Protein AF-A0A970J3D5-F1 (afdb_monomer_lite)

Sequence (234 aa):
MKRRFLLAAVILVLMAAVLSPRAILLPTVEQELQKYVQKEFNAEDVQIALERRGSWSLVLGRVPAVAITIENASVSGLPIDRARLEAVDLRFHPWALFREKEFWYAGSEFLQVSARVTEQGLNEYFKKHVSQVQDLQVDAQGGKLQVRGTLSFLGVPWELGLEGRLEVAGPTTVRVVPTGLMVENAAAPPALVEMLYQFFNFTIDLDQFPFPMEITSIAVDDGGIELVIQEVRE

pLDDT: mean 81.78, std 10.81, range [52.97, 95.56]

Structure (mmCIF, N/CA/C/O backbone):
data_AF-A0A970J3D5-F1
#
_entry.id   AF-A0A970J3D5-F1
#
loop_
_atom_site.group_PDB
_atom_site.id
_atom_site.type_symbol
_atom_site.label_atom_id
_atom_site.label_alt_id
_atom_site.label_comp_id
_atom_site.label_asym_id
_atom_site.label_entity_id
_atom_site.label_seq_id
_atom_site.pdbx_PDB_ins_code
_atom_site.Cartn_x
_atom_site.Cartn_y
_atom_site.Cartn_z
_atom_site.occupancy
_atom_site.B_iso_or_equiv
_atom_site.auth_seq_id
_atom_site.auth_comp_id
_atom_site.auth_asym_id
_atom_site.auth_atom_id
_atom_site.pdbx_PDB_model_num
ATOM 1 N N . MET A 1 1 ? 43.379 3.847 -49.615 1.00 53.88 1 MET A N 1
ATOM 2 C CA . MET A 1 1 ? 43.184 4.446 -48.269 1.00 53.88 1 MET A CA 1
ATOM 3 C C . MET A 1 1 ? 41.743 4.885 -47.985 1.00 53.88 1 MET A C 1
ATOM 5 O O . MET A 1 1 ? 41.215 4.453 -46.972 1.00 53.88 1 MET A O 1
ATOM 9 N N . LYS A 1 2 ? 41.058 5.635 -48.867 1.00 57.06 2 LYS A N 1
ATOM 10 C CA . LYS A 1 2 ? 39.688 6.162 -48.628 1.00 57.06 2 LYS A CA 1
ATOM 11 C C . LYS A 1 2 ? 38.617 5.109 -48.268 1.00 57.06 2 LYS A C 1
ATOM 13 O O . LYS A 1 2 ? 37.798 5.337 -47.389 1.00 57.06 2 LYS A O 1
ATOM 18 N N . ARG A 1 3 ? 38.668 3.922 -48.886 1.00 54.00 3 ARG A N 1
ATOM 19 C CA . ARG A 1 3 ? 37.697 2.826 -48.668 1.00 54.00 3 ARG A CA 1
ATOM 20 C C . ARG A 1 3 ? 37.775 2.200 -47.264 1.00 54.00 3 ARG A C 1
ATOM 22 O O . ARG A 1 3 ? 36.750 1.854 -46.696 1.00 54.00 3 ARG A O 1
ATOM 29 N N . ARG A 1 4 ? 38.982 2.104 -46.690 1.00 60.16 4 ARG A N 1
ATOM 30 C CA . ARG A 1 4 ? 39.207 1.608 -45.317 1.00 60.16 4 ARG A CA 1
ATOM 31 C C . ARG A 1 4 ? 38.784 2.637 -44.261 1.00 60.16 4 ARG A C 1
ATOM 33 O O . ARG A 1 4 ? 38.293 2.254 -43.211 1.00 60.16 4 ARG A O 1
ATOM 40 N N . PHE A 1 5 ? 38.914 3.927 -44.576 1.00 65.06 5 PHE A N 1
ATOM 41 C CA . PHE A 1 5 ? 38.484 5.027 -43.710 1.00 65.06 5 PHE A CA 1
ATOM 42 C C . PHE A 1 5 ? 36.952 5.162 -43.658 1.00 65.06 5 PHE A C 1
ATOM 44 O O . PHE A 1 5 ? 36.386 5.315 -42.583 1.00 65.06 5 PHE A O 1
ATOM 51 N N . LEU A 1 6 ? 36.271 5.007 -44.801 1.00 59.31 6 LEU A N 1
ATOM 52 C CA . LEU A 1 6 ? 34.804 4.961 -44.867 1.00 59.31 6 LEU A CA 1
ATOM 53 C C . LEU A 1 6 ? 34.223 3.762 -44.105 1.00 59.31 6 LEU A C 1
ATOM 55 O O . LEU A 1 6 ? 33.253 3.920 -43.374 1.00 59.31 6 LEU A O 1
ATOM 59 N N . LEU A 1 7 ? 34.840 2.581 -44.220 1.00 57.09 7 LEU A N 1
ATOM 60 C CA . LEU A 1 7 ? 34.429 1.401 -43.451 1.00 57.09 7 LEU A CA 1
ATOM 61 C C . LEU A 1 7 ? 34.610 1.606 -41.941 1.00 57.09 7 LEU A C 1
ATOM 63 O O . LEU A 1 7 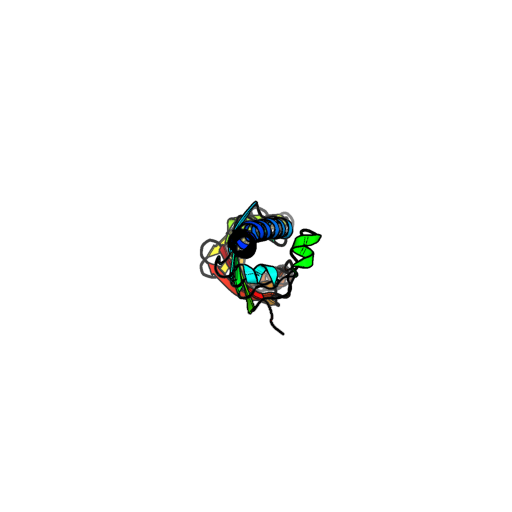? 33.710 1.277 -41.177 1.00 57.09 7 LEU A O 1
ATOM 67 N N . ALA A 1 8 ? 35.726 2.202 -41.510 1.00 64.12 8 ALA A N 1
ATOM 68 C CA . ALA A 1 8 ? 35.952 2.523 -40.102 1.00 64.12 8 ALA A CA 1
ATOM 69 C C . ALA A 1 8 ? 34.934 3.546 -39.566 1.00 64.12 8 ALA A C 1
ATOM 71 O O . ALA A 1 8 ? 34.415 3.364 -38.471 1.00 64.12 8 ALA A O 1
ATOM 72 N N . ALA A 1 9 ? 34.591 4.574 -40.349 1.00 61.19 9 ALA A N 1
ATOM 73 C CA . ALA A 1 9 ? 33.579 5.561 -39.977 1.00 61.19 9 ALA A CA 1
ATOM 74 C C . ALA A 1 9 ? 32.173 4.944 -39.865 1.00 61.19 9 ALA A C 1
ATOM 76 O O . ALA A 1 9 ? 31.461 5.221 -38.907 1.00 61.19 9 ALA A O 1
ATOM 77 N N . VAL A 1 10 ? 31.790 4.058 -40.791 1.00 63.16 10 VAL A N 1
ATOM 78 C CA . VAL A 1 10 ? 30.499 3.347 -40.746 1.00 63.16 10 VAL A CA 1
ATOM 79 C C . VAL A 1 10 ? 30.430 2.392 -39.554 1.00 63.16 10 VAL A C 1
ATOM 81 O O . VAL A 1 10 ? 29.415 2.358 -38.868 1.00 63.16 10 VAL A O 1
ATOM 84 N N . ILE A 1 11 ? 31.508 1.663 -39.256 1.00 65.50 11 ILE A N 1
ATOM 85 C CA . ILE A 1 11 ? 31.586 0.787 -38.076 1.00 65.50 11 ILE A CA 1
ATOM 86 C C . ILE A 1 11 ? 31.524 1.606 -36.784 1.00 65.50 11 ILE A C 1
ATOM 88 O O . ILE A 1 11 ? 30.882 1.181 -35.833 1.00 65.50 11 ILE A O 1
ATOM 92 N N . LEU A 1 12 ? 32.140 2.788 -36.744 1.00 63.72 12 LEU A N 1
ATOM 93 C CA . LEU A 1 12 ? 32.111 3.668 -35.577 1.00 63.72 12 LEU A CA 1
ATOM 94 C C . LEU A 1 12 ? 30.727 4.297 -35.372 1.00 63.72 12 LEU A C 1
ATOM 96 O O . LEU A 1 12 ? 30.266 4.369 -34.240 1.00 63.72 12 LEU A O 1
ATOM 100 N N . VAL A 1 13 ? 30.028 4.664 -36.450 1.00 63.72 13 VAL A N 1
ATOM 101 C CA . VAL A 1 13 ? 28.627 5.117 -36.402 1.00 63.72 13 VAL A CA 1
ATOM 102 C C . VAL A 1 13 ? 27.688 3.977 -36.006 1.00 63.72 13 VAL A C 1
ATOM 104 O O . VAL A 1 13 ? 26.805 4.195 -35.189 1.00 63.72 13 VAL A O 1
ATOM 107 N N . LEU A 1 14 ? 27.892 2.758 -36.512 1.00 52.97 14 LEU A N 1
ATOM 108 C CA . LEU A 1 14 ? 27.115 1.580 -36.111 1.00 52.97 14 LEU A CA 1
ATOM 109 C C . LEU A 1 14 ? 27.392 1.187 -34.657 1.00 52.97 14 LEU A C 1
ATOM 111 O O . LEU A 1 14 ? 26.455 0.904 -33.922 1.00 52.97 14 LEU A O 1
ATOM 115 N N . MET A 1 15 ? 28.646 1.229 -34.201 1.00 54.28 15 MET A N 1
ATOM 116 C CA . MET A 1 15 ? 28.984 1.021 -32.791 1.00 54.28 15 MET A CA 1
ATOM 117 C C . MET A 1 15 ? 28.378 2.113 -31.914 1.00 54.28 15 MET A C 1
ATOM 119 O O . MET A 1 15 ? 27.773 1.791 -30.897 1.00 54.28 15 MET A O 1
ATOM 123 N N . ALA A 1 16 ? 28.474 3.382 -32.316 1.00 56.94 16 ALA A N 1
ATOM 124 C CA . ALA A 1 16 ? 27.837 4.487 -31.611 1.00 56.94 16 ALA A CA 1
ATOM 125 C C . ALA A 1 16 ? 26.314 4.314 -31.578 1.00 56.94 16 ALA A C 1
ATOM 127 O O . ALA A 1 16 ? 25.732 4.494 -30.522 1.00 56.94 16 ALA A O 1
ATOM 128 N N . ALA A 1 17 ? 25.678 3.888 -32.671 1.00 56.41 17 ALA A N 1
ATOM 129 C CA . ALA A 1 17 ? 24.241 3.617 -32.742 1.00 56.41 17 ALA A CA 1
ATOM 130 C C . ALA A 1 17 ? 23.803 2.392 -31.920 1.00 56.41 17 ALA A C 1
ATOM 132 O O . ALA A 1 17 ? 22.657 2.330 -31.491 1.00 56.41 17 ALA A O 1
ATOM 133 N N . VAL A 1 18 ? 24.696 1.425 -31.680 1.00 56.00 18 VAL A N 1
ATOM 134 C CA . VAL A 1 18 ? 24.424 0.232 -30.858 1.00 56.00 18 VAL A CA 1
ATOM 135 C C . VAL A 1 18 ? 24.698 0.478 -29.369 1.00 56.00 18 VAL A C 1
ATOM 137 O O . VAL A 1 18 ? 24.031 -0.106 -28.514 1.00 56.00 18 VAL A O 1
ATOM 140 N N . LEU A 1 19 ? 25.655 1.349 -29.039 1.00 54.06 19 LEU A N 1
ATOM 141 C CA . LEU A 1 19 ? 26.044 1.685 -27.663 1.00 54.06 19 LEU A CA 1
ATOM 142 C C . LEU A 1 19 ? 25.272 2.888 -27.090 1.00 54.06 19 LEU A C 1
ATOM 144 O O . LEU A 1 19 ? 25.008 2.914 -25.888 1.00 54.06 19 LEU A O 1
ATOM 148 N N . SER A 1 20 ? 24.873 3.860 -27.916 1.00 57.31 20 SER A N 1
ATOM 149 C CA . SER A 1 20 ? 24.186 5.087 -27.480 1.00 57.31 20 SER A CA 1
ATOM 150 C C . SER A 1 20 ? 22.797 4.883 -26.868 1.00 57.31 20 SER A C 1
ATOM 152 O O . SER A 1 20 ? 22.510 5.572 -25.885 1.00 57.31 20 SER A O 1
ATOM 154 N N . PRO A 1 21 ? 21.950 3.928 -27.319 1.00 60.12 21 PRO A N 1
ATOM 155 C CA . PRO A 1 21 ? 20.632 3.738 -26.722 1.00 60.12 21 PRO A CA 1
ATOM 156 C C . PRO A 1 21 ? 20.758 3.311 -25.255 1.00 60.12 21 PRO A C 1
ATOM 158 O O . PRO A 1 21 ? 19.976 3.732 -24.412 1.00 60.12 21 PRO A O 1
ATOM 161 N N . ARG A 1 22 ? 21.798 2.533 -24.918 1.00 62.53 22 ARG A N 1
ATOM 162 C CA . ARG A 1 22 ? 22.051 2.089 -23.540 1.00 62.53 22 ARG A CA 1
ATOM 163 C C . ARG A 1 22 ? 22.430 3.241 -22.611 1.00 62.53 22 ARG A C 1
ATOM 165 O O . ARG A 1 22 ? 21.991 3.265 -21.472 1.00 62.53 22 ARG A O 1
ATOM 172 N N . ALA A 1 23 ? 23.268 4.160 -23.086 1.00 63.59 23 ALA A N 1
ATOM 173 C CA . ALA A 1 23 ? 23.828 5.227 -22.259 1.00 63.59 23 ALA A CA 1
ATOM 174 C C . ALA A 1 23 ? 22.860 6.399 -22.038 1.00 63.59 23 ALA A C 1
ATOM 176 O O . ALA A 1 23 ? 23.025 7.140 -21.076 1.00 63.59 23 ALA A O 1
ATOM 177 N N . ILE A 1 24 ? 21.876 6.572 -22.927 1.00 66.75 24 ILE A N 1
ATOM 178 C CA . ILE A 1 24 ? 20.967 7.726 -22.907 1.00 66.75 24 ILE A CA 1
ATOM 179 C C . ILE A 1 24 ? 19.542 7.309 -22.526 1.00 66.75 24 ILE A C 1
ATOM 181 O O . ILE A 1 24 ? 18.924 7.975 -21.707 1.00 66.75 24 ILE A O 1
ATOM 185 N N . LEU A 1 25 ? 19.015 6.199 -23.059 1.00 70.69 25 LEU A N 1
ATOM 186 C CA . LEU A 1 25 ? 17.601 5.848 -22.857 1.00 70.69 25 LEU A CA 1
ATOM 187 C C . LEU A 1 25 ? 17.316 5.321 -21.453 1.00 70.69 25 LEU A C 1
ATOM 189 O O . LEU A 1 25 ? 16.331 5.730 -20.855 1.00 70.69 25 LEU A O 1
ATOM 193 N N . LEU A 1 26 ? 18.172 4.436 -20.930 1.00 72.94 26 LEU A N 1
ATOM 194 C CA . LEU A 1 26 ? 18.032 3.880 -19.578 1.00 72.94 26 LEU A CA 1
ATOM 195 C C . LEU A 1 26 ? 17.904 4.981 -18.508 1.00 72.94 26 LEU A C 1
ATOM 197 O O . LEU A 1 26 ? 16.873 5.007 -17.842 1.00 72.94 26 LEU A O 1
ATOM 201 N N . PRO A 1 27 ? 18.853 5.934 -18.380 1.00 76.94 27 PRO A N 1
ATOM 202 C CA . PRO A 1 27 ? 18.746 6.964 -17.350 1.00 76.94 27 PRO A CA 1
ATOM 203 C C . PRO A 1 27 ? 17.560 7.913 -17.569 1.00 76.94 27 PRO A C 1
ATOM 205 O O . PRO A 1 27 ? 16.990 8.393 -16.596 1.00 76.94 27 PRO A O 1
ATOM 208 N N . THR A 1 28 ? 17.150 8.186 -18.815 1.00 75.88 28 THR A N 1
ATOM 209 C CA . THR A 1 28 ? 15.955 9.010 -19.075 1.00 75.88 28 THR A CA 1
ATOM 210 C C . THR A 1 28 ? 14.669 8.298 -18.658 1.00 75.88 28 THR A C 1
ATOM 212 O O . THR A 1 28 ? 13.821 8.916 -18.022 1.00 75.88 28 THR A O 1
ATOM 215 N N . VAL A 1 29 ? 14.529 7.008 -18.977 1.00 76.19 29 VAL A N 1
ATOM 216 C CA . VAL A 1 29 ? 13.372 6.200 -18.562 1.00 76.19 29 VAL A CA 1
ATOM 217 C C . VAL A 1 29 ? 13.307 6.110 -17.038 1.00 76.19 29 VAL A C 1
ATOM 219 O O . VAL A 1 29 ? 12.242 6.342 -16.478 1.00 76.19 29 VAL A O 1
ATOM 222 N N . GLU A 1 30 ? 14.432 5.833 -16.367 1.00 80.00 30 GLU A N 1
ATOM 223 C CA . GLU A 1 30 ? 14.504 5.790 -14.898 1.00 80.00 30 GLU A CA 1
ATOM 224 C C . GLU A 1 30 ? 14.062 7.120 -14.277 1.00 80.00 30 GLU A C 1
ATOM 226 O O . GLU A 1 30 ? 13.198 7.130 -13.408 1.00 80.00 30 GLU A O 1
ATOM 231 N N . GLN A 1 31 ? 14.591 8.250 -14.758 1.00 81.94 31 GLN A N 1
ATOM 232 C CA . GLN A 1 31 ? 14.268 9.571 -14.210 1.00 81.94 31 GLN A CA 1
ATOM 233 C C . GLN A 1 31 ? 12.803 9.970 -14.404 1.00 81.94 31 GLN A C 1
ATOM 235 O O . GLN A 1 31 ? 12.196 10.514 -13.484 1.00 81.94 31 GLN A O 1
ATOM 240 N N . GLU A 1 32 ? 12.229 9.746 -15.586 1.00 80.88 32 GLU A N 1
ATOM 241 C CA . GLU A 1 32 ? 10.831 10.118 -15.833 1.00 80.88 32 GLU A CA 1
ATOM 242 C C . GLU A 1 32 ? 9.857 9.169 -15.126 1.00 80.88 32 GLU A C 1
ATOM 244 O O . GLU A 1 32 ? 8.849 9.626 -14.591 1.00 80.88 32 GLU A O 1
ATOM 249 N N . LEU A 1 33 ? 10.185 7.876 -15.023 1.00 77.50 33 LEU A N 1
ATOM 250 C CA . LEU A 1 33 ? 9.409 6.934 -14.215 1.00 77.50 33 LEU A CA 1
ATOM 251 C C . LEU A 1 33 ? 9.469 7.304 -12.726 1.00 77.50 33 LEU A C 1
ATOM 253 O O . LEU A 1 33 ? 8.443 7.277 -12.052 1.00 77.50 33 LEU A O 1
ATOM 257 N N . GLN A 1 34 ? 10.635 7.728 -12.226 1.00 82.56 34 GLN A N 1
ATOM 258 C CA . GLN A 1 34 ? 10.785 8.199 -10.848 1.00 82.56 34 GLN A CA 1
ATOM 259 C C . GLN A 1 34 ? 9.888 9.407 -10.581 1.00 82.56 34 GLN A C 1
ATOM 261 O O . GLN A 1 34 ? 9.141 9.410 -9.608 1.00 82.56 34 GLN A O 1
ATOM 266 N N . LYS A 1 35 ? 9.913 10.412 -11.464 1.00 82.62 35 LYS A N 1
ATOM 267 C CA . LYS A 1 35 ? 9.061 11.603 -11.339 1.00 82.62 35 LYS A CA 1
ATOM 268 C C . LYS A 1 35 ? 7.578 11.264 -11.415 1.00 82.62 35 LYS A C 1
ATOM 270 O O . LYS A 1 35 ? 6.799 11.837 -10.661 1.00 82.62 35 LYS A O 1
ATOM 275 N N . TYR A 1 36 ? 7.194 10.365 -12.321 1.00 78.94 36 TYR A N 1
ATOM 276 C CA . TYR A 1 36 ? 5.814 9.909 -12.453 1.00 78.94 36 TYR A CA 1
ATOM 277 C C . TYR A 1 36 ? 5.326 9.288 -11.140 1.00 78.94 36 TYR A C 1
ATOM 279 O O . TYR A 1 36 ? 4.327 9.737 -10.591 1.00 78.94 36 TYR A O 1
ATOM 287 N N . VAL A 1 37 ? 6.089 8.345 -10.580 1.00 79.31 37 VAL A N 1
ATOM 288 C CA . VAL A 1 37 ? 5.752 7.677 -9.314 1.00 79.31 37 VAL A CA 1
ATOM 289 C C . VAL A 1 37 ? 5.754 8.655 -8.133 1.00 79.31 37 VAL A C 1
ATOM 291 O O . VAL A 1 37 ? 4.821 8.646 -7.336 1.00 79.31 37 VAL A O 1
ATOM 294 N N . GLN A 1 38 ? 6.755 9.536 -8.026 1.00 81.19 38 GLN A N 1
ATOM 295 C CA . GLN A 1 38 ? 6.812 10.553 -6.967 1.00 81.19 38 GLN A CA 1
ATOM 296 C C . GLN A 1 38 ? 5.602 11.491 -7.005 1.00 81.19 38 GLN A C 1
ATOM 298 O O . GLN A 1 38 ? 5.053 11.828 -5.959 1.00 81.19 38 GLN A O 1
ATOM 303 N N . LYS A 1 39 ? 5.182 11.906 -8.205 1.00 80.44 39 LYS A N 1
ATOM 304 C CA . LYS A 1 39 ? 4.039 12.800 -8.388 1.00 80.44 39 LYS A CA 1
ATOM 305 C C . LYS A 1 39 ? 2.713 12.100 -8.094 1.00 80.44 39 LYS A C 1
ATOM 307 O O . LYS A 1 39 ? 1.875 12.700 -7.431 1.00 80.44 39 LYS A O 1
ATOM 312 N N . GLU A 1 40 ? 2.531 10.879 -8.588 1.00 75.44 40 GLU A N 1
ATOM 313 C CA . GLU A 1 40 ? 1.266 10.147 -8.459 1.00 75.44 40 GLU A CA 1
ATOM 314 C C . GLU A 1 40 ? 1.009 9.704 -7.012 1.00 75.44 40 GLU A C 1
ATOM 316 O O . GLU A 1 40 ? -0.102 9.839 -6.513 1.00 75.44 40 GLU A O 1
ATOM 321 N N . PHE A 1 41 ? 2.049 9.251 -6.304 1.00 71.62 41 PHE A N 1
ATOM 322 C CA . PHE A 1 41 ? 1.920 8.682 -4.954 1.00 71.62 41 PHE A CA 1
ATOM 323 C C . PHE A 1 41 ? 2.411 9.603 -3.827 1.00 71.62 41 PHE A C 1
ATOM 325 O O . PHE A 1 41 ? 2.493 9.173 -2.674 1.00 71.62 41 PHE A O 1
ATOM 332 N N . ASN A 1 42 ? 2.767 10.854 -4.154 1.00 77.69 42 ASN A N 1
ATOM 333 C CA . ASN A 1 42 ? 3.339 11.840 -3.229 1.00 77.69 42 ASN A CA 1
ATOM 334 C C . ASN A 1 42 ? 4.451 11.243 -2.339 1.00 77.69 42 ASN A C 1
ATOM 336 O O . ASN A 1 42 ? 4.454 11.418 -1.121 1.00 77.69 42 ASN A O 1
ATOM 340 N N . ALA A 1 43 ? 5.342 10.464 -2.955 1.00 76.94 43 ALA A N 1
ATOM 341 C CA . ALA A 1 43 ? 6.355 9.681 -2.258 1.00 76.94 43 ALA A CA 1
ATOM 342 C C . ALA A 1 43 ? 7.665 10.456 -2.078 1.00 76.94 43 ALA A C 1
ATOM 344 O O . ALA A 1 43 ? 8.109 11.154 -2.995 1.00 76.94 43 ALA A O 1
ATOM 345 N N . GLU A 1 44 ? 8.310 10.289 -0.921 1.00 78.94 44 GLU A N 1
ATOM 346 C CA . GLU A 1 44 ? 9.578 10.958 -0.605 1.00 78.94 44 GLU A CA 1
ATOM 347 C C . GLU A 1 44 ? 10.777 10.303 -1.300 1.00 78.94 44 GLU A C 1
ATOM 349 O O . GLU A 1 44 ? 11.570 10.997 -1.942 1.00 78.94 44 GLU A O 1
ATOM 354 N N . ASP A 1 45 ? 10.894 8.973 -1.211 1.00 81.25 45 ASP A N 1
ATOM 355 C CA . ASP A 1 45 ? 11.968 8.212 -1.853 1.00 81.25 45 ASP A CA 1
ATOM 356 C C . ASP A 1 45 ? 11.407 7.127 -2.778 1.00 81.25 45 ASP A C 1
ATOM 358 O O . ASP A 1 45 ? 10.501 6.366 -2.430 1.00 81.25 45 ASP A O 1
ATOM 362 N N . VAL A 1 46 ? 11.955 7.079 -3.991 1.00 82.06 46 VAL A N 1
ATOM 363 C CA . VAL A 1 46 ? 11.565 6.146 -5.047 1.00 82.06 46 VAL A CA 1
ATOM 364 C C . VAL A 1 46 ? 12.831 5.594 -5.680 1.00 82.06 46 VAL A C 1
ATOM 366 O O . VAL A 1 46 ? 13.569 6.302 -6.366 1.00 82.06 46 VAL A O 1
ATOM 369 N N . GLN A 1 47 ? 13.051 4.298 -5.489 1.00 81.25 47 GLN A N 1
ATOM 370 C CA . GLN A 1 47 ? 14.183 3.568 -6.039 1.00 81.25 47 GLN A CA 1
ATOM 371 C C . GLN A 1 47 ? 13.705 2.658 -7.162 1.00 81.25 47 GLN A C 1
ATOM 373 O O . GLN A 1 47 ? 12.837 1.808 -6.968 1.00 81.25 47 GLN A O 1
ATOM 378 N N . ILE A 1 48 ? 14.296 2.811 -8.345 1.00 79.62 48 ILE A N 1
ATOM 379 C CA . ILE A 1 48 ? 13.935 2.036 -9.532 1.00 79.62 48 ILE A CA 1
ATOM 380 C C . ILE A 1 48 ? 15.087 1.107 -9.891 1.00 79.62 48 ILE A C 1
ATOM 382 O O . ILE A 1 48 ? 16.222 1.537 -10.091 1.00 79.62 48 ILE A O 1
ATOM 386 N N . ALA A 1 49 ? 14.779 -0.178 -10.019 1.00 81.50 49 ALA A N 1
ATOM 387 C CA . ALA A 1 49 ? 15.677 -1.194 -10.534 1.00 81.50 49 ALA A CA 1
ATOM 388 C C . ALA A 1 49 ? 15.139 -1.719 -11.871 1.00 81.50 49 ALA A C 1
ATOM 390 O O . ALA A 1 49 ? 14.179 -2.490 -11.916 1.00 81.50 49 ALA A O 1
ATOM 391 N N . LEU A 1 50 ? 15.779 -1.307 -12.970 1.00 78.25 50 LEU A N 1
ATOM 392 C CA . LEU A 1 50 ? 15.505 -1.829 -14.310 1.00 78.25 50 LEU A CA 1
ATOM 393 C C . LEU A 1 50 ? 16.458 -2.969 -14.663 1.00 78.25 50 LEU A C 1
ATOM 395 O O . LEU A 1 50 ? 17.669 -2.902 -14.418 1.00 78.25 50 LEU A O 1
ATOM 399 N N . GLU A 1 51 ? 15.938 -3.996 -15.333 1.00 76.69 51 GLU A N 1
ATOM 400 C CA . GLU A 1 51 ? 16.799 -5.025 -15.898 1.00 76.69 51 GLU A CA 1
ATOM 401 C C . GLU A 1 51 ? 17.648 -4.459 -17.051 1.00 76.69 51 GLU A C 1
ATOM 403 O O . GLU A 1 51 ? 17.151 -4.000 -18.078 1.00 76.69 51 GLU A O 1
ATOM 408 N N . ARG A 1 52 ? 18.979 -4.527 -16.911 1.00 66.81 52 ARG A N 1
ATOM 409 C CA . ARG A 1 52 ? 19.931 -3.950 -17.883 1.00 66.81 52 ARG A CA 1
ATOM 410 C C . ARG A 1 52 ? 20.110 -4.778 -19.163 1.00 66.81 52 ARG A C 1
ATOM 412 O O . ARG A 1 52 ? 20.863 -4.379 -20.060 1.00 66.81 52 ARG A O 1
ATOM 419 N N . ARG A 1 53 ? 19.468 -5.945 -19.271 1.00 62.50 53 ARG A N 1
ATOM 420 C CA . ARG A 1 53 ? 19.551 -6.804 -20.460 1.00 62.50 53 ARG A CA 1
ATOM 421 C C . ARG A 1 53 ? 18.601 -6.278 -21.540 1.00 62.50 53 ARG A C 1
ATOM 423 O O . ARG A 1 53 ? 17.398 -6.249 -21.358 1.00 62.50 53 ARG A O 1
ATOM 430 N N . GLY A 1 54 ? 19.154 -5.895 -22.695 1.00 58.91 54 GLY A N 1
ATOM 431 C CA . GLY A 1 54 ? 18.355 -5.681 -23.912 1.00 58.91 54 GLY A CA 1
ATOM 432 C C . GLY A 1 54 ? 17.814 -4.268 -24.170 1.00 58.91 54 GLY A C 1
ATOM 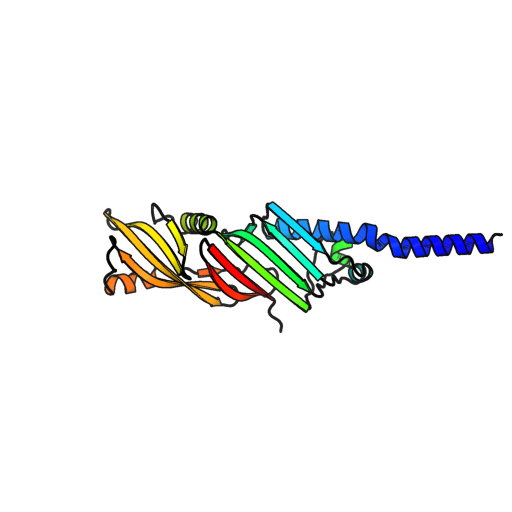433 O O . GLY A 1 54 ? 16.694 -4.145 -24.632 1.00 58.91 54 GLY A O 1
ATOM 434 N N . SER A 1 55 ? 18.615 -3.207 -24.010 1.00 63.16 55 SER A N 1
ATOM 435 C CA . SER A 1 55 ? 18.222 -1.787 -24.221 1.00 63.16 55 SER A CA 1
ATOM 436 C C . SER A 1 55 ? 17.498 -1.410 -25.528 1.00 63.16 55 SER A C 1
ATOM 438 O O . SER A 1 55 ? 16.960 -0.312 -25.618 1.00 63.16 55 SER A O 1
ATOM 440 N N . TRP A 1 56 ? 17.480 -2.279 -26.541 1.00 66.06 56 TRP A N 1
ATOM 441 C CA . TRP A 1 56 ? 16.666 -2.081 -27.744 1.00 66.06 56 TRP A CA 1
ATOM 442 C C . TRP A 1 56 ? 15.166 -2.243 -27.480 1.00 66.06 56 TRP A C 1
ATOM 444 O O . TRP A 1 56 ? 14.366 -1.641 -28.189 1.00 66.06 56 TRP A O 1
ATOM 454 N N . SER A 1 57 ? 14.772 -3.001 -26.452 1.00 78.62 57 SER A N 1
ATOM 455 C CA . SER A 1 57 ? 13.367 -3.145 -26.066 1.00 78.62 57 SER A CA 1
ATOM 456 C C . SER A 1 57 ? 12.760 -1.807 -25.636 1.00 78.62 57 SER A C 1
ATOM 458 O O . SER A 1 57 ? 11.615 -1.531 -25.971 1.00 78.62 57 SER A O 1
ATOM 460 N N . LEU A 1 58 ? 13.544 -0.929 -24.996 1.00 75.25 58 LEU A N 1
ATOM 461 C CA . LEU A 1 58 ? 13.096 0.402 -24.566 1.00 75.25 58 LEU A CA 1
ATOM 462 C C . LEU A 1 58 ? 12.683 1.279 -25.753 1.00 75.25 58 LEU A C 1
ATOM 464 O O . LEU A 1 58 ? 11.693 1.998 -25.674 1.00 75.25 58 LEU A O 1
ATOM 468 N N . VAL A 1 59 ? 13.402 1.181 -26.877 1.00 76.88 59 VAL A N 1
ATOM 469 C CA . VAL A 1 59 ? 13.054 1.891 -28.124 1.00 76.88 59 VAL A CA 1
ATOM 470 C C . VAL A 1 59 ? 11.714 1.402 -28.676 1.00 76.88 59 VAL A C 1
ATOM 472 O O . VAL A 1 59 ? 10.954 2.179 -29.246 1.00 76.88 59 VAL A O 1
ATOM 475 N N . LEU A 1 60 ? 11.415 0.118 -28.480 1.00 84.38 60 LEU A N 1
ATOM 476 C CA . LEU A 1 60 ? 10.155 -0.511 -28.870 1.00 84.38 60 LEU A CA 1
ATOM 477 C C . LEU A 1 60 ? 9.036 -0.297 -27.836 1.00 84.38 60 LEU A C 1
ATOM 479 O O . LEU A 1 60 ? 7.944 -0.822 -28.029 1.00 84.38 60 LEU A O 1
ATOM 483 N N . GLY A 1 61 ? 9.287 0.454 -26.757 1.00 86.44 61 GLY A N 1
ATOM 484 C CA . GLY A 1 61 ? 8.297 0.708 -25.707 1.00 86.44 61 GLY A CA 1
ATOM 485 C C . GLY A 1 61 ? 8.119 -0.440 -24.734 1.00 86.44 61 GLY A C 1
ATOM 486 O O . GLY A 1 61 ? 7.016 -0.654 -24.250 1.00 86.44 61 GLY A O 1
ATOM 487 N N . ARG A 1 62 ? 9.178 -1.212 -24.479 1.00 88.88 62 ARG A N 1
ATOM 488 C CA . ARG A 1 62 ? 9.124 -2.421 -23.659 1.00 88.88 62 ARG A CA 1
ATOM 489 C C . ARG A 1 62 ? 10.260 -2.483 -22.643 1.00 88.88 62 ARG A C 1
ATOM 491 O O . ARG A 1 62 ? 11.440 -2.394 -22.998 1.00 88.88 62 ARG A O 1
ATOM 498 N N . VAL A 1 63 ? 9.904 -2.719 -21.389 1.00 85.94 63 VAL A N 1
ATOM 499 C CA . VAL A 1 63 ? 10.818 -2.962 -20.273 1.00 85.94 63 VAL A CA 1
ATOM 500 C C . VAL A 1 63 ? 10.641 -4.420 -19.830 1.00 85.94 63 VAL A C 1
ATOM 502 O O . VAL A 1 63 ? 9.565 -4.767 -19.352 1.00 85.94 63 VAL A O 1
ATOM 505 N N . PRO A 1 64 ? 11.658 -5.291 -19.993 1.00 88.62 64 PRO A N 1
ATOM 506 C CA . PRO A 1 64 ? 11.516 -6.720 -19.699 1.00 88.62 64 PRO A CA 1
ATOM 507 C C . PRO A 1 64 ? 11.126 -7.004 -18.249 1.00 88.62 64 PRO A C 1
ATOM 509 O O . PRO A 1 64 ? 10.232 -7.805 -18.000 1.00 88.62 64 PRO A O 1
ATOM 512 N N . ALA A 1 65 ? 11.778 -6.323 -17.307 1.00 89.25 65 ALA A N 1
ATOM 513 C CA . ALA A 1 65 ? 11.453 -6.389 -15.895 1.00 89.25 65 ALA A CA 1
ATOM 514 C C . ALA A 1 65 ? 11.820 -5.073 -15.207 1.00 89.25 65 ALA A C 1
ATOM 516 O O . ALA A 1 65 ? 12.856 -4.460 -15.501 1.00 89.25 65 ALA A O 1
ATOM 517 N N . VAL A 1 66 ? 10.963 -4.661 -14.281 1.00 88.25 66 VAL A N 1
ATOM 518 C CA . VAL A 1 66 ? 11.146 -3.479 -13.445 1.00 88.25 66 VAL A CA 1
ATOM 519 C C . VAL A 1 66 ? 10.659 -3.769 -12.038 1.00 88.25 66 VAL A C 1
ATOM 521 O O . VAL A 1 66 ? 9.579 -4.321 -11.844 1.00 88.25 66 VAL A O 1
ATOM 524 N N . ALA A 1 67 ? 11.473 -3.379 -11.065 1.00 89.38 67 ALA A N 1
ATOM 525 C CA . ALA A 1 67 ? 11.082 -3.312 -9.670 1.00 89.38 67 ALA A CA 1
ATOM 526 C C . ALA A 1 67 ? 11.213 -1.863 -9.199 1.00 89.38 67 ALA A C 1
ATOM 528 O O . ALA A 1 67 ? 12.249 -1.231 -9.411 1.00 89.38 67 ALA A O 1
ATOM 529 N N . ILE A 1 68 ? 10.169 -1.340 -8.571 1.00 86.94 68 ILE A N 1
ATOM 530 C CA . ILE A 1 68 ? 10.145 -0.004 -7.982 1.00 86.94 68 ILE A CA 1
ATOM 531 C C . ILE A 1 68 ? 9.897 -0.180 -6.494 1.00 86.94 68 ILE A C 1
ATOM 533 O O . ILE A 1 68 ? 8.915 -0.808 -6.111 1.00 86.94 68 ILE A O 1
ATOM 537 N N . THR A 1 69 ? 10.772 0.368 -5.663 1.00 89.25 69 THR A N 1
ATOM 538 C CA . THR A 1 69 ? 10.562 0.462 -4.219 1.00 89.25 69 THR A CA 1
ATOM 539 C C . THR A 1 69 ? 10.240 1.906 -3.890 1.00 89.25 69 THR A C 1
ATOM 541 O O . THR A 1 69 ? 10.951 2.814 -4.315 1.00 89.25 69 THR A O 1
ATOM 544 N N . ILE A 1 70 ? 9.165 2.107 -3.148 1.00 87.81 70 ILE A N 1
ATOM 545 C CA . ILE A 1 70 ? 8.675 3.405 -2.710 1.00 87.81 70 ILE A CA 1
ATOM 546 C C . ILE A 1 70 ? 8.691 3.385 -1.185 1.00 87.81 70 ILE A C 1
ATOM 548 O O . ILE A 1 70 ? 8.180 2.436 -0.589 1.00 87.81 70 ILE A O 1
ATOM 552 N N . GLU A 1 71 ? 9.267 4.405 -0.561 1.00 90.69 71 GLU A N 1
ATOM 553 C CA . GLU A 1 71 ? 9.262 4.567 0.896 1.00 90.69 71 GLU A CA 1
ATOM 554 C C . GLU A 1 71 ? 8.501 5.837 1.283 1.00 90.69 71 GLU A C 1
ATOM 556 O O . GLU A 1 71 ? 8.564 6.845 0.574 1.00 90.69 71 GLU A O 1
ATOM 561 N N . ASN A 1 72 ? 7.775 5.772 2.404 1.00 87.81 72 ASN A N 1
ATOM 562 C CA . ASN A 1 72 ? 6.988 6.878 2.959 1.00 87.81 72 ASN A CA 1
ATOM 563 C C . ASN A 1 72 ? 6.053 7.529 1.922 1.00 87.81 72 ASN A C 1
ATOM 565 O O . ASN A 1 72 ? 6.158 8.716 1.613 1.00 87.81 72 ASN A O 1
ATOM 569 N N . ALA A 1 73 ? 5.138 6.739 1.362 1.00 86.44 73 ALA A N 1
ATOM 570 C CA . ALA A 1 73 ? 4.114 7.226 0.437 1.00 86.44 73 ALA A CA 1
ATOM 571 C C . ALA A 1 73 ? 2.780 7.477 1.149 1.00 86.44 73 ALA A C 1
ATOM 573 O O . ALA A 1 73 ? 2.579 7.091 2.303 1.00 86.44 73 ALA A O 1
ATOM 574 N N . SER A 1 74 ? 1.824 8.092 0.453 1.00 83.50 74 SER A N 1
ATOM 575 C CA . SER A 1 74 ? 0.449 8.190 0.944 1.00 83.50 74 SER A CA 1
ATOM 576 C C . SER A 1 74 ? -0.552 7.890 -0.162 1.00 83.50 74 SER A C 1
ATOM 578 O O . SER A 1 74 ? -0.480 8.474 -1.237 1.00 83.50 74 SER A O 1
ATOM 580 N N . VAL A 1 75 ? -1.508 7.003 0.122 1.00 80.88 75 VAL A N 1
ATOM 581 C CA . VAL A 1 75 ? -2.587 6.626 -0.803 1.00 80.88 75 VAL A CA 1
ATOM 582 C C . VAL A 1 75 ? -3.915 6.849 -0.101 1.00 80.88 75 VAL A C 1
ATOM 584 O O . VAL A 1 75 ? -4.142 6.309 0.977 1.00 80.88 75 VAL A O 1
ATOM 587 N N . SER A 1 76 ? -4.792 7.681 -0.661 1.00 78.50 76 SER A N 1
ATOM 588 C CA . SER A 1 76 ? -6.081 8.045 -0.039 1.00 78.50 76 SER A CA 1
ATOM 589 C C . SER A 1 76 ? -5.939 8.549 1.406 1.00 78.50 76 SER A C 1
ATOM 591 O O . SER A 1 76 ? -6.800 8.327 2.254 1.00 78.50 76 SER A O 1
ATOM 593 N N . GLY A 1 77 ? -4.818 9.215 1.708 1.00 82.75 77 GLY A N 1
ATOM 594 C CA . GLY A 1 77 ? -4.486 9.698 3.049 1.00 82.75 77 GLY A CA 1
ATOM 595 C C . GLY A 1 77 ? -3.982 8.625 4.021 1.00 82.75 77 GLY A C 1
ATOM 596 O O . GLY A 1 77 ? -3.625 8.979 5.145 1.00 82.75 77 GLY A O 1
ATOM 597 N N . LEU A 1 78 ? -3.923 7.350 3.614 1.00 87.31 78 LEU A N 1
ATOM 598 C CA . LEU A 1 78 ? -3.306 6.256 4.364 1.00 87.31 78 LEU A CA 1
ATOM 599 C C . LEU A 1 78 ? -1.781 6.317 4.187 1.00 87.31 78 LEU A C 1
ATOM 601 O O . LEU A 1 78 ? -1.310 6.245 3.048 1.00 87.31 78 LEU A O 1
ATOM 605 N N . PRO A 1 79 ? -0.997 6.485 5.267 1.00 91.00 79 PRO A N 1
ATOM 606 C CA . PRO A 1 79 ? 0.459 6.444 5.188 1.00 91.00 79 PRO A CA 1
ATOM 607 C C . PRO A 1 79 ? 0.939 5.026 4.867 1.00 91.00 79 PRO A C 1
ATOM 609 O O . PRO A 1 79 ? 0.599 4.078 5.573 1.00 91.00 79 PRO A O 1
ATOM 612 N N . ILE A 1 80 ? 1.734 4.886 3.814 1.00 90.75 80 ILE A N 1
ATOM 613 C CA . ILE A 1 80 ? 2.357 3.632 3.397 1.00 90.75 80 ILE A CA 1
ATOM 614 C C . ILE A 1 80 ? 3.842 3.712 3.749 1.00 90.75 80 ILE A C 1
ATOM 616 O O . ILE A 1 80 ? 4.554 4.575 3.239 1.00 90.75 80 ILE A O 1
ATOM 620 N N . ASP A 1 81 ? 4.311 2.809 4.607 1.00 93.31 81 ASP A N 1
ATOM 621 C CA . ASP A 1 81 ? 5.713 2.756 5.048 1.00 93.31 81 ASP A CA 1
ATOM 622 C C . ASP A 1 81 ? 6.627 2.359 3.888 1.00 93.31 81 ASP A C 1
ATOM 624 O O . ASP A 1 81 ? 7.566 3.070 3.528 1.00 93.31 81 ASP A O 1
ATOM 628 N N . ARG A 1 82 ? 6.276 1.252 3.229 1.00 92.69 82 ARG A N 1
ATOM 629 C CA . ARG A 1 82 ? 6.969 0.771 2.040 1.00 92.69 82 ARG A CA 1
ATOM 630 C C . ARG A 1 82 ? 5.985 0.166 1.057 1.00 92.69 82 ARG A C 1
ATOM 632 O O . ARG A 1 82 ? 5.130 -0.628 1.441 1.00 92.69 82 ARG A O 1
ATOM 639 N N . ALA A 1 83 ? 6.164 0.476 -0.218 1.00 90.62 83 ALA A N 1
ATOM 640 C CA . ALA A 1 83 ? 5.532 -0.232 -1.317 1.00 90.62 83 ALA A CA 1
ATOM 641 C C . ALA A 1 83 ? 6.584 -0.752 -2.295 1.00 90.62 83 ALA A C 1
ATOM 643 O O . ALA A 1 83 ? 7.645 -0.157 -2.483 1.00 90.62 83 ALA A O 1
ATOM 644 N N . ARG A 1 84 ? 6.290 -1.883 -2.923 1.00 92.38 84 ARG A N 1
ATOM 645 C CA . ARG A 1 84 ? 7.114 -2.485 -3.955 1.00 92.38 84 ARG A CA 1
ATOM 646 C C . ARG A 1 84 ? 6.235 -2.864 -5.130 1.00 92.38 84 ARG A C 1
ATOM 648 O O . ARG A 1 84 ? 5.341 -3.692 -5.004 1.00 92.38 84 ARG A O 1
ATOM 655 N N . LEU A 1 85 ? 6.512 -2.259 -6.273 1.00 91.00 85 LEU A N 1
ATOM 656 C CA . LEU A 1 85 ? 5.899 -2.602 -7.543 1.00 91.00 85 LEU A CA 1
ATOM 657 C C . LEU A 1 85 ? 6.859 -3.495 -8.313 1.00 91.00 85 LEU A C 1
ATOM 659 O O . LEU A 1 85 ? 8.026 -3.152 -8.489 1.00 91.00 85 LEU A O 1
ATOM 663 N N . GLU A 1 86 ? 6.365 -4.622 -8.798 1.00 92.50 86 GLU A N 1
ATOM 664 C CA . GLU A 1 86 ? 7.091 -5.517 -9.687 1.00 92.50 86 GLU A CA 1
ATOM 665 C C . GLU A 1 86 ? 6.288 -5.694 -10.967 1.00 92.50 86 GLU A C 1
ATOM 667 O O . GLU A 1 86 ? 5.102 -6.020 -10.917 1.00 92.50 86 GLU A O 1
ATOM 672 N N . ALA A 1 87 ? 6.933 -5.480 -12.114 1.00 90.88 87 ALA A N 1
ATOM 673 C CA . ALA A 1 87 ? 6.314 -5.718 -13.406 1.00 90.88 87 ALA A CA 1
ATOM 674 C C . ALA A 1 87 ? 7.231 -6.478 -14.371 1.00 90.88 87 ALA A C 1
ATOM 676 O O . ALA A 1 87 ? 8.448 -6.269 -14.399 1.00 90.88 87 ALA A O 1
ATOM 677 N N . VAL A 1 88 ? 6.617 -7.345 -15.179 1.00 92.12 88 VAL A N 1
ATOM 678 C CA . VAL A 1 88 ? 7.247 -8.135 -16.245 1.00 92.12 88 VAL A CA 1
ATOM 679 C C . VAL A 1 88 ? 6.606 -7.771 -17.580 1.00 92.12 88 VAL A C 1
ATOM 681 O O . VAL A 1 88 ? 5.392 -7.600 -17.677 1.00 92.12 88 VAL A O 1
ATOM 684 N N . ASP A 1 89 ? 7.443 -7.627 -18.605 1.00 91.38 89 ASP A N 1
ATOM 685 C CA . ASP A 1 89 ? 7.080 -7.148 -19.943 1.00 91.38 89 ASP A CA 1
ATOM 686 C C . ASP A 1 89 ? 6.228 -5.867 -19.910 1.00 91.38 89 ASP A C 1
ATOM 688 O O . ASP A 1 89 ? 5.184 -5.762 -20.555 1.00 91.38 89 ASP A O 1
ATOM 692 N N . LEU A 1 90 ? 6.673 -4.877 -19.132 1.00 89.62 90 LEU A N 1
ATOM 693 C CA . LEU A 1 90 ? 6.008 -3.583 -19.027 1.00 89.62 90 LEU A CA 1
ATOM 694 C C . LEU A 1 90 ? 6.074 -2.860 -20.378 1.00 89.62 90 LEU A C 1
ATOM 696 O O . LEU A 1 90 ? 7.156 -2.595 -20.911 1.00 89.62 90 LEU A O 1
ATOM 700 N N . ARG A 1 91 ? 4.913 -2.506 -20.922 1.00 91.00 91 ARG A N 1
ATOM 701 C CA . ARG A 1 91 ? 4.755 -1.795 -22.189 1.00 91.00 91 ARG A CA 1
ATOM 702 C C . ARG A 1 91 ? 4.363 -0.347 -21.933 1.00 91.00 91 ARG A C 1
ATOM 704 O O . ARG A 1 91 ? 3.551 -0.046 -21.063 1.00 91.00 91 ARG A O 1
ATOM 711 N N . PHE A 1 92 ? 4.933 0.555 -22.719 1.00 88.94 92 PHE A N 1
ATOM 712 C CA . PHE A 1 92 ? 4.662 1.988 -22.655 1.00 88.94 92 PHE A CA 1
ATOM 713 C C . PHE A 1 92 ? 4.699 2.607 -24.051 1.00 88.94 92 PHE A C 1
ATOM 715 O O . PHE A 1 92 ? 5.230 2.011 -24.990 1.00 88.94 92 PHE A O 1
ATOM 722 N N . HIS A 1 93 ? 4.167 3.820 -24.203 1.00 88.62 93 HIS A N 1
ATOM 723 C CA . HIS A 1 93 ? 4.244 4.561 -25.463 1.00 88.62 93 HIS A CA 1
ATOM 724 C C . HIS A 1 93 ? 5.564 5.349 -25.575 1.00 88.62 93 HIS A C 1
ATOM 726 O O . HIS A 1 93 ? 5.717 6.377 -24.912 1.00 88.62 93 HIS A O 1
ATOM 732 N N . PRO A 1 94 ? 6.513 4.959 -26.455 1.00 84.38 94 PRO A N 1
ATOM 733 C CA . PRO A 1 94 ? 7.818 5.626 -26.544 1.00 84.38 94 PRO A CA 1
ATOM 734 C C . PRO A 1 94 ? 7.706 7.082 -26.975 1.00 84.38 94 PRO A C 1
ATOM 736 O O . PRO A 1 94 ? 8.470 7.938 -26.540 1.00 84.38 94 PRO A O 1
ATOM 739 N N . TRP A 1 95 ? 6.757 7.362 -27.867 1.00 85.56 95 TRP A N 1
ATOM 740 C CA . TRP A 1 95 ? 6.602 8.679 -28.463 1.00 85.56 95 TRP A CA 1
ATOM 741 C C . TRP A 1 95 ? 6.210 9.732 -27.409 1.00 85.56 95 TRP A C 1
ATOM 743 O O . TRP A 1 95 ? 6.765 10.830 -27.437 1.00 85.56 95 TRP A O 1
ATOM 753 N N . ALA A 1 96 ? 5.335 9.374 -26.460 1.00 84.50 96 ALA A N 1
ATOM 754 C CA . ALA A 1 96 ? 4.932 10.227 -25.342 1.00 84.50 96 ALA A CA 1
ATOM 755 C C . ALA A 1 96 ? 6.132 10.513 -24.426 1.00 84.50 96 ALA A C 1
ATOM 757 O O . ALA A 1 96 ? 6.430 11.667 -24.117 1.00 84.50 96 ALA A O 1
ATOM 758 N N . LEU A 1 97 ? 6.929 9.484 -24.121 1.00 81.75 97 LEU A N 1
ATOM 759 C CA . LEU A 1 97 ? 8.120 9.639 -23.290 1.00 81.75 97 LEU A CA 1
ATOM 760 C C . LEU A 1 97 ? 9.172 10.558 -23.933 1.00 81.75 97 LEU A C 1
ATOM 762 O O . LEU A 1 97 ? 9.700 11.449 -23.275 1.00 81.75 97 LEU A O 1
ATOM 766 N N . PHE A 1 98 ? 9.488 10.375 -25.219 1.00 79.81 98 PHE A N 1
ATOM 767 C CA . PHE A 1 98 ? 10.567 11.140 -25.862 1.00 79.81 98 PHE A CA 1
ATOM 768 C C . PHE A 1 98 ? 10.156 12.540 -26.320 1.00 79.81 98 PHE A C 1
ATOM 770 O O . PHE A 1 98 ? 11.005 13.433 -26.357 1.00 79.81 98 PHE A O 1
ATOM 777 N N . ARG A 1 99 ? 8.888 12.745 -26.699 1.00 83.69 99 ARG A N 1
ATOM 778 C CA . ARG A 1 99 ? 8.402 14.041 -27.197 1.00 83.69 99 ARG A CA 1
ATOM 779 C C . ARG A 1 99 ? 7.789 14.892 -26.094 1.00 83.69 99 ARG A C 1
ATOM 781 O O . ARG A 1 99 ? 8.043 16.092 -26.053 1.00 83.69 99 ARG A O 1
ATOM 788 N N . GLU A 1 100 ? 6.988 14.277 -25.235 1.00 84.62 100 GLU A N 1
ATOM 789 C CA . GLU A 1 100 ? 6.157 14.970 -24.241 1.00 84.62 100 GLU A CA 1
ATOM 790 C C . GLU A 1 100 ? 6.753 14.868 -22.835 1.00 84.62 100 GLU A C 1
ATOM 792 O O . GLU A 1 100 ? 6.384 15.646 -21.963 1.00 84.62 100 GLU A O 1
ATOM 797 N N . LYS A 1 101 ? 7.768 14.006 -22.650 1.00 79.06 101 LYS A N 1
ATOM 798 C CA . LYS A 1 101 ? 8.388 13.703 -21.351 1.00 79.06 101 LYS A CA 1
ATOM 799 C C . LYS A 1 101 ? 7.380 13.142 -20.355 1.00 79.06 101 LYS A C 1
ATOM 801 O O . LYS A 1 101 ? 7.464 13.406 -19.162 1.00 79.06 101 LYS A O 1
ATOM 806 N N . GLU A 1 102 ? 6.443 12.349 -20.863 1.00 76.88 102 GLU A N 1
ATOM 807 C CA . GLU A 1 102 ? 5.422 11.696 -20.056 1.00 76.88 102 GLU A CA 1
ATOM 808 C C . GLU A 1 102 ? 5.499 10.181 -20.216 1.00 76.88 102 GLU A C 1
ATOM 810 O O . GLU A 1 102 ? 5.600 9.650 -21.325 1.00 76.88 102 GLU A O 1
ATOM 815 N N . PHE A 1 103 ? 5.440 9.471 -19.092 1.00 77.50 103 PHE A N 1
ATOM 816 C CA . PHE A 1 103 ? 5.347 8.020 -19.094 1.00 77.50 103 PHE A CA 1
ATOM 817 C C . PHE A 1 103 ? 3.882 7.605 -19.228 1.00 77.50 103 PHE A C 1
ATOM 819 O O . PHE A 1 103 ? 3.070 7.888 -18.353 1.00 77.50 103 PHE A O 1
ATOM 826 N N . TRP A 1 104 ? 3.543 6.942 -20.333 1.00 82.94 104 TRP A N 1
ATOM 827 C CA . TRP A 1 104 ? 2.192 6.444 -20.589 1.00 82.94 104 TRP A CA 1
ATOM 828 C C . TRP A 1 104 ? 2.201 4.920 -20.590 1.00 82.94 104 TRP A C 1
ATOM 830 O O . TRP A 1 104 ? 2.780 4.300 -21.489 1.00 82.94 104 TRP A O 1
ATOM 840 N N . TYR A 1 105 ? 1.560 4.341 -19.579 1.00 84.94 105 TYR A N 1
ATOM 841 C CA . TYR A 1 105 ? 1.394 2.901 -19.417 1.00 84.94 105 TYR A CA 1
ATOM 842 C C . TYR A 1 105 ? 0.533 2.309 -20.542 1.00 84.94 105 TYR A C 1
ATOM 844 O O . TYR A 1 105 ? -0.510 2.861 -20.882 1.00 84.94 105 TYR A O 1
ATOM 852 N N . ALA A 1 106 ? 0.970 1.187 -21.120 1.00 87.69 106 ALA A N 1
ATOM 853 C CA . ALA A 1 106 ? 0.269 0.485 -22.200 1.00 87.69 106 ALA A CA 1
ATOM 854 C C . ALA A 1 106 ? -0.000 -1.002 -21.885 1.00 87.69 106 ALA A C 1
ATOM 856 O O . ALA A 1 106 ? -0.381 -1.758 -22.781 1.00 87.69 106 ALA A O 1
ATOM 857 N N . GLY A 1 107 ? 0.221 -1.436 -20.640 1.00 87.50 107 GLY A N 1
ATOM 858 C CA . GLY A 1 107 ? -0.017 -2.808 -20.180 1.00 87.50 107 GLY A CA 1
ATOM 859 C C . GLY A 1 107 ? 1.250 -3.546 -19.746 1.00 87.50 107 GLY A C 1
ATOM 860 O O . GLY A 1 107 ? 2.370 -3.125 -20.031 1.00 87.50 107 GLY A O 1
ATOM 861 N N . SER A 1 108 ? 1.075 -4.707 -19.123 1.00 90.62 108 SER A N 1
ATOM 862 C CA . SER A 1 108 ? 2.163 -5.589 -18.693 1.00 90.62 108 SER A CA 1
ATOM 863 C C . SER A 1 108 ? 1.826 -7.062 -18.971 1.00 90.62 108 SER A C 1
ATOM 865 O O . SER A 1 108 ? 0.685 -7.388 -19.302 1.00 90.62 108 SER A O 1
ATOM 867 N N . GLU A 1 109 ? 2.813 -7.959 -18.905 1.00 92.62 109 GLU A N 1
ATOM 868 C CA . GLU A 1 109 ? 2.564 -9.408 -18.780 1.00 92.62 109 GLU A CA 1
ATOM 869 C C . GLU A 1 109 ? 2.481 -9.828 -17.314 1.00 92.62 109 GLU A C 1
ATOM 871 O O . GLU A 1 109 ? 2.116 -10.957 -17.026 1.00 92.62 109 GLU A O 1
ATOM 876 N N . PHE A 1 110 ? 2.839 -8.967 -16.370 1.00 92.00 110 PHE A N 1
ATOM 877 C CA . PHE A 1 110 ? 2.623 -9.139 -14.942 1.00 92.00 110 PHE A CA 1
ATOM 878 C C . PHE A 1 110 ? 2.854 -7.794 -14.279 1.00 92.00 110 PHE A C 1
ATOM 880 O O . PHE A 1 110 ? 3.852 -7.142 -14.579 1.00 92.00 110 PHE A O 1
ATOM 887 N N . LEU A 1 111 ? 1.959 -7.412 -13.376 1.00 91.19 111 LEU A N 1
ATOM 888 C CA . LEU A 1 111 ? 2.112 -6.244 -12.530 1.00 91.19 111 LEU A CA 1
ATOM 889 C C . LEU A 1 111 ? 1.506 -6.564 -11.169 1.00 91.19 111 LEU A C 1
ATOM 891 O O . LEU A 1 111 ? 0.342 -6.955 -11.064 1.00 91.19 111 LEU A O 1
ATOM 895 N N . GLN A 1 112 ? 2.323 -6.409 -10.136 1.00 92.69 112 GLN A N 1
ATOM 896 C CA . GLN A 1 112 ? 1.941 -6.589 -8.747 1.00 92.69 112 GLN A CA 1
ATOM 897 C C . GLN A 1 112 ? 2.496 -5.437 -7.921 1.00 92.69 112 GLN A C 1
ATOM 899 O O . GLN A 1 112 ? 3.639 -5.023 -8.101 1.00 92.69 112 GLN A O 1
ATOM 904 N N . VAL A 1 113 ? 1.701 -4.968 -6.970 1.00 91.00 113 VAL A N 1
ATOM 905 C CA . VAL A 1 113 ? 2.116 -4.031 -5.935 1.00 91.00 113 VAL A CA 1
ATOM 906 C C . VAL A 1 113 ? 1.955 -4.722 -4.589 1.00 91.00 113 VAL A C 1
ATOM 908 O O . VAL A 1 113 ? 0.867 -5.185 -4.259 1.00 91.00 113 VAL A O 1
ATOM 911 N N . SER A 1 114 ? 3.028 -4.798 -3.809 1.00 93.19 114 SER A N 1
ATOM 912 C CA . SER A 1 114 ? 2.955 -5.108 -2.384 1.00 93.19 114 SER A CA 1
ATOM 913 C C . SER A 1 114 ? 3.161 -3.840 -1.568 1.00 93.19 114 SER A C 1
ATOM 915 O O . SER A 1 114 ? 3.989 -3.002 -1.915 1.00 93.19 114 SER A O 1
ATOM 917 N N . ALA A 1 115 ? 2.400 -3.667 -0.494 1.00 92.56 115 ALA A N 1
ATOM 918 C CA . ALA A 1 115 ? 2.482 -2.493 0.364 1.00 92.56 115 ALA A CA 1
ATOM 919 C C . ALA A 1 115 ? 2.399 -2.890 1.836 1.00 92.56 115 ALA A C 1
ATOM 921 O O . ALA A 1 115 ? 1.670 -3.814 2.198 1.00 92.56 115 ALA A O 1
ATOM 922 N N . ARG A 1 116 ? 3.133 -2.165 2.680 1.00 94.75 116 ARG A N 1
ATOM 923 C CA . ARG A 1 116 ? 3.108 -2.303 4.133 1.00 94.75 116 ARG A CA 1
ATOM 924 C C . ARG A 1 116 ? 2.646 -1.002 4.772 1.00 94.75 116 ARG A C 1
ATOM 926 O O . ARG A 1 116 ? 3.191 0.069 4.505 1.00 94.75 116 ARG A O 1
ATOM 933 N N . VAL A 1 117 ? 1.659 -1.122 5.648 1.00 94.69 117 VAL A N 1
ATOM 934 C CA . VAL A 1 117 ? 1.146 -0.037 6.485 1.00 94.69 117 VAL A CA 1
ATOM 935 C C . VAL A 1 117 ? 1.494 -0.367 7.923 1.00 94.69 117 VAL A C 1
ATOM 937 O O . VAL A 1 117 ? 1.120 -1.428 8.415 1.00 94.69 117 VAL A O 1
ATOM 940 N N . THR A 1 118 ? 2.218 0.514 8.603 1.00 95.56 118 THR A N 1
ATOM 941 C CA . THR A 1 118 ? 2.595 0.306 10.007 1.00 95.56 118 THR A CA 1
ATOM 942 C C . THR A 1 118 ? 1.446 0.649 10.946 1.00 95.56 118 THR A C 1
ATOM 944 O O . THR A 1 118 ? 0.553 1.424 10.600 1.00 95.56 118 THR A O 1
ATOM 947 N N . GLU A 1 119 ? 1.496 0.140 12.176 1.00 94.62 119 GLU A N 1
ATOM 948 C CA . GLU A 1 119 ? 0.604 0.586 13.255 1.00 94.62 119 GLU A CA 1
ATOM 949 C C . GLU A 1 119 ? 0.592 2.107 13.399 1.00 94.62 119 GLU A C 1
ATOM 951 O O . GLU A 1 119 ? -0.475 2.704 13.528 1.00 94.62 119 GLU A O 1
ATOM 956 N N . GLN A 1 120 ? 1.753 2.762 13.323 1.00 93.75 120 GLN A N 1
ATOM 957 C CA . GLN A 1 120 ? 1.820 4.221 13.373 1.00 93.75 120 GLN A CA 1
ATOM 958 C C . GLN A 1 120 ? 1.024 4.858 12.224 1.00 93.75 120 GLN A C 1
ATOM 960 O O . GLN A 1 120 ? 0.211 5.749 12.472 1.00 93.75 120 GLN A O 1
ATOM 965 N N . GLY A 1 121 ? 1.200 4.368 10.992 1.00 92.75 121 GLY A N 1
ATOM 966 C CA . GLY A 1 121 ? 0.439 4.837 9.834 1.00 92.75 121 GLY A CA 1
ATOM 967 C C . GLY A 1 121 ? -1.071 4.657 10.012 1.00 92.75 121 GLY A C 1
ATOM 968 O O . GLY A 1 121 ? -1.843 5.576 9.729 1.00 92.75 121 GLY A O 1
ATOM 969 N N . LEU A 1 122 ? -1.504 3.522 10.573 1.00 92.06 122 LEU A N 1
ATOM 970 C CA . LEU A 1 122 ? -2.910 3.286 10.915 1.00 92.06 122 LEU A CA 1
ATOM 971 C C . LEU A 1 122 ? -3.412 4.274 11.966 1.00 92.06 122 LEU A C 1
ATOM 973 O O . LEU A 1 122 ? -4.462 4.885 11.782 1.00 92.06 122 LEU A O 1
ATOM 977 N N . ASN A 1 123 ? -2.661 4.478 13.046 1.00 92.62 123 ASN A N 1
ATOM 978 C CA . ASN A 1 123 ? -3.014 5.436 14.090 1.00 92.62 123 ASN A CA 1
ATOM 979 C C . ASN A 1 123 ? -3.209 6.844 13.519 1.00 92.62 123 ASN A C 1
ATOM 981 O O . ASN A 1 123 ? -4.195 7.511 13.832 1.00 92.62 123 ASN A O 1
ATOM 985 N N . GLU A 1 124 ? -2.290 7.299 12.670 1.00 91.69 124 GLU A N 1
ATOM 986 C CA . GLU A 1 124 ? -2.387 8.601 12.012 1.00 91.69 124 GLU A CA 1
ATOM 987 C C . GLU A 1 124 ? -3.605 8.689 11.086 1.00 91.69 124 GLU A C 1
ATOM 989 O O . GLU A 1 124 ? -4.311 9.702 11.089 1.00 91.69 124 GLU A O 1
ATOM 994 N N . TYR A 1 125 ? -3.882 7.628 10.328 1.00 89.12 125 TYR A N 1
ATOM 995 C CA . TYR A 1 125 ? -5.034 7.557 9.437 1.00 89.12 125 TYR A CA 1
ATOM 996 C C . TYR A 1 125 ? -6.360 7.621 10.204 1.00 89.12 125 TYR A C 1
ATOM 998 O O . TYR A 1 125 ? -7.198 8.482 9.920 1.00 89.12 125 TYR A O 1
ATOM 1006 N N . PHE A 1 126 ? -6.545 6.762 11.209 1.00 86.62 126 PHE A N 1
ATOM 1007 C CA . PHE A 1 126 ? -7.790 6.694 11.974 1.00 86.62 126 PHE A CA 1
ATOM 1008 C C . PHE A 1 126 ? -8.025 7.956 12.810 1.00 86.62 126 PHE A C 1
ATOM 1010 O O . PHE A 1 126 ? -9.154 8.437 12.856 1.00 86.62 126 PHE A O 1
ATOM 1017 N N . LYS A 1 127 ? -6.984 8.569 13.390 1.00 88.19 127 LYS A N 1
ATOM 1018 C CA . LYS A 1 127 ? -7.120 9.850 14.113 1.00 88.19 127 LYS A CA 1
ATOM 1019 C C . LYS A 1 127 ? -7.646 10.979 13.225 1.00 88.19 127 LYS A C 1
ATOM 1021 O O . LYS A 1 127 ? -8.422 11.810 13.689 1.00 88.19 127 LYS A O 1
ATOM 1026 N N . LYS A 1 128 ? -7.244 11.012 11.949 1.00 87.31 128 LYS A N 1
ATOM 1027 C CA . LYS A 1 128 ? -7.716 12.021 10.984 1.00 87.31 128 LYS A CA 1
ATOM 1028 C C . LYS A 1 128 ? -9.164 11.786 10.550 1.00 87.31 128 LYS A C 1
ATOM 1030 O O . LYS A 1 128 ? -9.888 12.755 10.340 1.00 87.31 128 LYS A O 1
ATOM 1035 N N . HIS A 1 129 ? -9.586 10.527 10.429 1.00 83.44 129 HIS A N 1
ATOM 1036 C CA . HIS A 1 129 ? -10.910 10.168 9.907 1.00 83.44 129 HIS A CA 1
ATOM 1037 C C . HIS A 1 129 ? -11.976 9.971 10.996 1.00 83.44 129 HIS A C 1
ATOM 1039 O O . HIS A 1 129 ? -13.166 10.083 10.710 1.00 83.44 129 HIS A O 1
ATOM 1045 N N . VAL A 1 130 ? -11.574 9.724 12.246 1.00 80.44 130 VAL A N 1
ATOM 1046 C CA . VAL A 1 130 ? -12.467 9.443 13.383 1.00 80.44 130 VAL A CA 1
ATOM 1047 C C . VAL A 1 130 ? -12.208 10.439 14.518 1.00 80.44 130 VAL A C 1
ATOM 1049 O O . VAL A 1 130 ? -11.874 10.083 15.643 1.00 80.44 130 VAL A O 1
ATOM 1052 N N . SER A 1 131 ? -12.381 11.728 14.226 1.00 76.88 131 SER A N 1
ATOM 1053 C CA . SER A 1 131 ? -12.080 12.826 15.162 1.00 76.88 131 SER A CA 1
ATOM 1054 C C . SER A 1 131 ? -12.969 12.876 16.413 1.00 76.88 131 SER A C 1
ATOM 1056 O O . SER A 1 131 ? -12.669 13.602 17.357 1.00 76.88 131 SER A O 1
ATOM 1058 N N . GLN A 1 132 ? -14.068 12.119 16.432 1.00 79.75 132 GLN A N 1
ATOM 1059 C CA . GLN A 1 132 ? -14.992 12.042 17.567 1.00 79.75 132 GLN A CA 1
ATOM 1060 C C . GLN A 1 132 ? -14.469 11.155 18.706 1.00 79.75 132 GLN A C 1
ATOM 1062 O O . GLN A 1 132 ? -14.939 11.284 19.837 1.00 79.75 132 GLN A O 1
ATOM 1067 N N . VAL A 1 133 ? -13.515 10.264 18.417 1.00 83.56 133 VAL A N 1
ATOM 1068 C CA . VAL A 1 133 ? -12.917 9.350 19.395 1.00 83.56 133 VAL A CA 1
ATOM 1069 C C . VAL A 1 133 ? -11.612 9.959 19.904 1.00 83.56 133 VAL A C 1
ATOM 1071 O O . VAL A 1 133 ? -10.662 10.162 19.149 1.00 83.56 133 VAL A O 1
ATOM 1074 N N . GLN A 1 134 ? -11.579 10.268 21.196 1.00 86.62 134 GLN A N 1
ATOM 1075 C CA . GLN A 1 134 ? -10.393 10.760 21.894 1.00 86.62 134 GLN A CA 1
ATOM 1076 C C . GLN A 1 134 ? -9.450 9.597 22.208 1.00 86.62 134 GLN A C 1
ATOM 1078 O O . GLN A 1 134 ? -9.888 8.453 22.307 1.00 86.62 134 GLN A O 1
ATOM 1083 N N . ASP A 1 135 ? -8.155 9.888 22.347 1.00 89.19 135 ASP A N 1
ATOM 1084 C CA . ASP A 1 135 ? -7.126 8.899 22.702 1.00 89.19 135 ASP A CA 1
ATOM 1085 C C . ASP A 1 135 ? -7.144 7.636 21.823 1.00 89.19 135 ASP A C 1
ATOM 1087 O O . ASP A 1 135 ? -6.866 6.531 22.284 1.00 89.19 135 ASP A O 1
ATOM 1091 N N . LEU A 1 136 ? -7.488 7.802 20.539 1.00 89.75 136 LEU A N 1
ATOM 1092 C CA . LEU A 1 136 ? -7.584 6.692 19.600 1.00 89.75 136 LEU A CA 1
ATOM 1093 C C . LEU A 1 136 ? -6.222 6.010 19.433 1.00 89.75 136 LEU A C 1
ATOM 1095 O O . LEU A 1 136 ? -5.229 6.660 19.084 1.00 89.75 136 LEU A O 1
ATOM 1099 N N . GLN A 1 137 ? -6.210 4.698 19.632 1.00 92.69 137 GLN A N 1
ATOM 1100 C CA . GLN A 1 137 ? -5.068 3.825 19.426 1.00 92.69 137 GLN A CA 1
ATOM 1101 C C . GLN A 1 137 ? -5.463 2.642 18.542 1.00 92.69 137 GLN A C 1
ATOM 1103 O O . GLN A 1 137 ? -6.499 2.018 18.763 1.00 92.69 137 GLN A O 1
ATOM 1108 N N . VAL A 1 138 ? -4.638 2.337 17.544 1.00 92.12 138 VAL A N 1
ATOM 1109 C CA . VAL A 1 138 ? -4.784 1.166 16.674 1.00 92.12 138 VAL A CA 1
ATOM 1110 C C . VAL A 1 138 ? -3.571 0.268 16.843 1.00 92.12 138 VAL A C 1
ATOM 1112 O O . VAL A 1 138 ? -2.447 0.716 16.638 1.00 92.12 138 VAL A O 1
ATOM 1115 N N . ASP A 1 139 ? -3.808 -0.990 17.175 1.00 94.12 139 ASP A N 1
ATOM 1116 C CA . ASP A 1 139 ? -2.782 -2.017 17.304 1.00 94.12 139 ASP A CA 1
ATOM 1117 C C . ASP A 1 139 ? -3.104 -3.156 16.319 1.00 94.12 139 ASP A C 1
ATOM 1119 O O . ASP A 1 139 ? -4.269 -3.517 16.119 1.00 94.12 139 ASP A O 1
ATOM 1123 N N . ALA A 1 140 ? -2.083 -3.704 15.671 1.00 93.25 140 ALA A N 1
ATOM 1124 C CA . ALA A 1 140 ? -2.185 -4.779 14.694 1.00 93.25 140 ALA A CA 1
ATOM 1125 C C . ALA A 1 140 ? -1.420 -5.988 15.234 1.00 93.25 140 ALA A C 1
ATOM 1127 O O . ALA A 1 140 ? -0.190 -5.996 15.278 1.00 93.25 140 ALA A O 1
ATOM 1128 N N . GLN A 1 141 ? -2.158 -7.002 15.687 1.00 90.75 141 GLN A N 1
ATOM 1129 C CA . GLN A 1 141 ? -1.562 -8.164 16.337 1.00 90.75 141 GLN A CA 1
ATOM 1130 C C . GLN A 1 141 ? -2.396 -9.423 16.112 1.00 90.75 14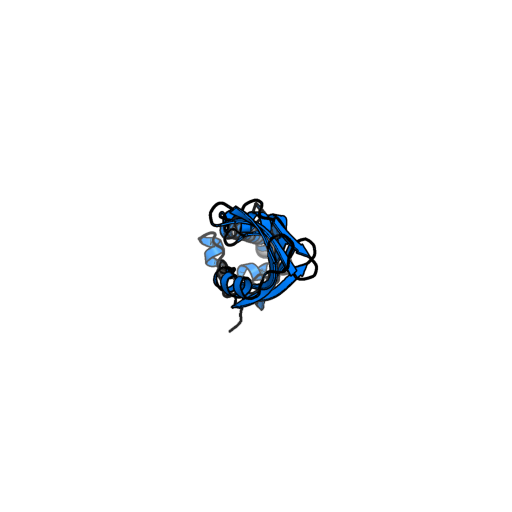1 GLN A C 1
ATOM 1132 O O . GLN A 1 141 ? -3.626 -9.406 16.201 1.00 90.75 141 GLN A O 1
ATOM 1137 N N . GLY A 1 142 ? -1.719 -10.547 15.864 1.00 86.81 142 GLY A N 1
ATOM 1138 C CA . GLY A 1 142 ? -2.365 -11.862 15.827 1.00 86.81 142 GLY A CA 1
ATOM 1139 C C . GLY A 1 142 ? -3.468 -11.991 14.768 1.00 86.81 142 GLY A C 1
ATOM 1140 O O . GLY A 1 142 ? -4.500 -12.613 15.030 1.00 86.81 142 GLY A O 1
ATOM 1141 N N . GLY A 1 143 ? -3.283 -11.384 13.591 1.00 90.25 143 GLY A N 1
ATOM 1142 C CA . GLY A 1 143 ? -4.254 -11.446 12.493 1.00 90.25 143 GLY A CA 1
ATOM 1143 C C . GLY A 1 143 ? -5.455 -10.511 12.645 1.00 90.25 143 GLY A C 1
ATOM 1144 O O . GLY A 1 143 ? -6.419 -10.632 11.884 1.00 90.25 143 GLY A O 1
ATOM 1145 N N . LYS A 1 144 ? -5.437 -9.601 13.625 1.00 91.62 144 LYS A N 1
ATOM 1146 C CA . LYS A 1 144 ? -6.559 -8.711 13.930 1.00 91.62 144 LYS A CA 1
ATOM 1147 C C . LYS A 1 144 ? -6.100 -7.283 14.185 1.00 91.62 144 LYS A C 1
ATOM 1149 O O . LYS A 1 144 ? -5.000 -7.042 14.675 1.00 91.62 144 LYS A O 1
ATOM 1154 N N . LEU A 1 145 ? -6.993 -6.349 13.889 1.00 91.56 145 LEU A N 1
ATOM 1155 C CA . LEU A 1 145 ? -6.879 -4.960 14.300 1.00 91.56 145 LEU A CA 1
ATOM 1156 C C . LEU A 1 145 ? -7.632 -4.762 15.610 1.00 91.56 145 LEU A C 1
ATOM 1158 O O . LEU A 1 145 ? -8.794 -5.155 15.736 1.00 91.56 145 LEU A O 1
ATOM 1162 N N . GLN A 1 146 ? -6.975 -4.129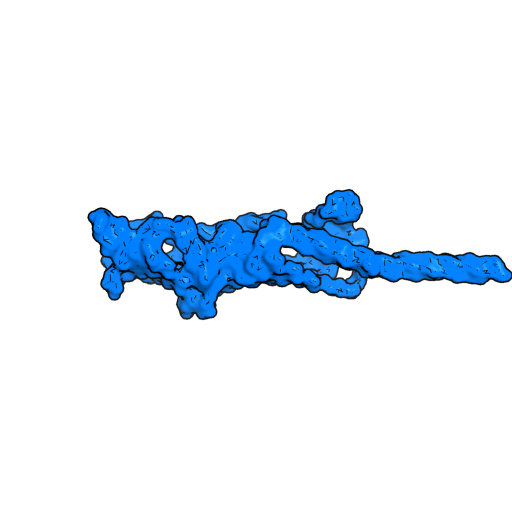 16.569 1.00 91.81 146 GLN A N 1
ATOM 1163 C CA . GLN A 1 146 ? -7.575 -3.663 17.807 1.00 91.81 146 GLN A CA 1
ATOM 1164 C C . GLN A 1 146 ? -7.587 -2.141 17.781 1.00 91.81 146 GLN A C 1
ATOM 1166 O O . GLN A 1 146 ? -6.545 -1.507 17.660 1.00 91.81 146 GLN A O 1
ATOM 1171 N N . VAL A 1 147 ? -8.769 -1.549 17.880 1.00 90.12 147 VAL A N 1
ATOM 1172 C CA . VAL A 1 147 ? -8.954 -0.102 17.952 1.00 90.12 147 VAL A CA 1
ATOM 1173 C C . VAL A 1 147 ? -9.486 0.230 19.334 1.00 90.12 147 VAL A C 1
ATOM 1175 O O . VAL A 1 147 ? -10.523 -0.284 19.737 1.00 90.12 147 VAL A O 1
ATOM 1178 N N . ARG A 1 148 ? -8.790 1.084 20.072 1.00 91.50 148 ARG A N 1
ATOM 1179 C CA . ARG A 1 148 ? -9.184 1.542 21.406 1.00 91.50 148 ARG A CA 1
ATOM 1180 C C . ARG A 1 148 ? -9.329 3.052 21.408 1.00 91.50 148 ARG A C 1
ATOM 1182 O O . ARG A 1 148 ? -8.637 3.733 20.660 1.00 91.50 148 ARG A O 1
ATOM 1189 N N . GLY A 1 149 ? -10.221 3.577 22.233 1.00 90.81 149 GLY A N 1
ATOM 1190 C CA . GLY A 1 149 ? -10.351 5.017 22.419 1.00 90.81 149 GLY A CA 1
ATOM 1191 C C . GLY A 1 149 ? -11.547 5.397 23.276 1.00 90.81 149 GLY A C 1
ATOM 1192 O O . GLY A 1 149 ? -12.361 4.555 23.650 1.00 90.81 149 GLY A O 1
ATOM 1193 N N . THR A 1 150 ? -11.660 6.686 23.561 1.00 88.88 150 THR A N 1
ATOM 1194 C CA . THR A 1 150 ? -12.686 7.245 24.438 1.00 88.88 150 THR A CA 1
ATOM 1195 C C . THR A 1 150 ? -13.703 8.032 23.623 1.00 88.88 150 THR A C 1
ATOM 1197 O O . THR A 1 150 ? -13.370 9.036 22.990 1.00 88.88 150 THR A O 1
ATOM 1200 N N . LEU A 1 151 ? -14.968 7.616 23.648 1.00 85.38 151 LEU A N 1
ATOM 1201 C CA . LEU A 1 151 ? -16.065 8.338 23.005 1.00 85.38 151 LEU A CA 1
ATOM 1202 C C . LEU A 1 151 ? -16.893 9.070 24.061 1.00 85.38 151 LEU A C 1
ATOM 1204 O O . LEU A 1 151 ? -17.349 8.476 25.034 1.00 85.38 151 LEU A O 1
ATOM 1208 N N . SER A 1 152 ? -17.136 10.365 23.866 1.00 82.06 152 SER A N 1
ATOM 1209 C CA . SER A 1 152 ? -18.054 11.109 24.731 1.00 82.06 152 SER A CA 1
ATOM 1210 C C . SER A 1 152 ? -19.485 10.977 24.218 1.00 82.06 152 SER A C 1
ATOM 1212 O O . SER A 1 152 ? -19.843 11.564 23.198 1.00 82.06 152 SER A O 1
ATOM 1214 N N . PHE A 1 153 ? -20.320 10.244 24.951 1.00 76.19 153 PHE A N 1
ATOM 1215 C CA . PHE A 1 153 ? -21.738 10.077 24.645 1.00 76.19 153 PHE A CA 1
ATOM 1216 C C . PHE A 1 153 ? -22.584 10.627 25.795 1.00 76.19 153 PHE A C 1
ATOM 1218 O O . PHE A 1 153 ? -22.385 10.266 26.953 1.00 76.19 153 PHE A O 1
ATOM 1225 N N . LEU A 1 154 ? -23.513 11.543 25.488 1.00 80.56 154 LEU A N 1
ATOM 1226 C CA . LEU A 1 154 ? -24.343 12.248 26.483 1.00 80.56 154 LEU A CA 1
ATOM 1227 C C . LEU A 1 154 ? -23.530 12.967 27.583 1.00 80.56 154 LEU A C 1
ATOM 1229 O O . LEU A 1 154 ? -23.975 13.081 28.721 1.00 80.56 154 LEU A O 1
ATOM 1233 N N . GLY A 1 155 ? -22.331 13.453 27.246 1.00 82.62 155 GLY A N 1
ATOM 1234 C CA . GLY A 1 155 ? -21.431 14.120 28.195 1.00 82.62 155 GLY A CA 1
ATOM 1235 C C . GLY A 1 155 ? -20.690 13.175 29.148 1.00 82.62 155 GLY A C 1
ATOM 1236 O O . GLY A 1 155 ? -19.948 13.650 30.003 1.00 82.62 155 GLY A O 1
ATOM 1237 N N . VAL A 1 156 ? -20.858 11.860 28.992 1.00 85.00 156 VAL A N 1
ATOM 1238 C CA . VAL A 1 156 ? -20.121 10.835 29.737 1.00 85.00 156 VAL A CA 1
ATOM 1239 C C . VAL A 1 156 ? -19.021 10.272 28.829 1.00 85.00 156 VAL A C 1
ATOM 1241 O O . VAL A 1 156 ? -19.320 9.936 27.680 1.00 85.00 156 VAL A O 1
ATOM 1244 N N . PRO A 1 157 ? -17.754 10.207 29.276 1.00 86.81 157 PRO A N 1
ATOM 1245 C CA . PRO A 1 157 ? -16.705 9.507 28.544 1.00 86.81 157 PRO A CA 1
ATOM 1246 C C . PRO A 1 157 ? -16.900 7.993 28.677 1.00 86.81 157 PRO A C 1
ATOM 1248 O O . PRO A 1 157 ? -17.116 7.505 29.782 1.00 86.81 157 PRO A O 1
ATOM 1251 N N . TRP A 1 158 ? -16.827 7.283 27.553 1.00 85.00 158 TRP A N 1
ATOM 1252 C CA . TRP A 1 158 ? -16.890 5.826 27.490 1.00 85.00 158 TRP A CA 1
ATOM 1253 C C . TRP A 1 158 ? -15.620 5.277 26.852 1.00 85.00 158 TRP A C 1
ATOM 1255 O O . TRP A 1 158 ? -15.288 5.665 25.729 1.00 85.00 158 TRP A O 1
ATOM 1265 N N . GLU A 1 159 ? -14.944 4.358 27.533 1.00 89.00 159 GLU A N 1
ATOM 1266 C CA . GLU A 1 159 ? -13.837 3.587 26.970 1.00 89.00 159 GLU A CA 1
ATOM 1267 C C . GLU A 1 159 ? -14.390 2.503 26.043 1.00 89.00 159 GLU A C 1
ATOM 1269 O O . GLU A 1 159 ? -15.145 1.620 26.461 1.00 89.00 159 GLU A O 1
ATOM 1274 N N . LEU A 1 160 ? -14.003 2.559 24.772 1.00 87.12 160 LEU A N 1
ATOM 1275 C CA . LEU A 1 160 ? -14.399 1.610 23.743 1.00 87.12 160 LEU A CA 1
ATOM 1276 C C . LEU A 1 160 ? -13.177 0.843 23.239 1.00 87.12 160 LEU A C 1
ATOM 1278 O O . LEU A 1 160 ? -12.118 1.417 22.985 1.00 87.12 160 LEU A O 1
ATOM 1282 N N . GLY A 1 161 ? -13.353 -0.459 23.047 1.00 88.69 161 GLY A N 1
ATOM 1283 C CA . GLY A 1 161 ? -12.401 -1.334 22.375 1.00 88.69 161 GLY A CA 1
ATOM 1284 C C . GLY A 1 161 ? -13.103 -2.111 21.271 1.00 88.69 161 GLY A C 1
ATOM 1285 O O . GLY A 1 161 ? -14.098 -2.779 21.519 1.00 88.69 161 GLY A O 1
ATOM 1286 N N . LEU A 1 162 ? -12.599 -2.040 20.051 1.00 87.62 162 LEU A N 1
ATOM 1287 C CA . LEU A 1 162 ? -13.102 -2.759 18.892 1.00 87.62 162 LEU A CA 1
ATOM 1288 C C . LEU A 1 162 ? -12.023 -3.724 18.422 1.00 87.62 162 LEU A C 1
ATOM 1290 O O . LEU A 1 162 ? -10.916 -3.311 18.098 1.00 87.62 162 LEU A O 1
ATOM 1294 N N . GLU A 1 163 ? -12.354 -5.002 18.351 1.00 89.88 163 GLU A N 1
ATOM 1295 C CA . GLU A 1 163 ? -11.540 -5.991 17.660 1.00 89.88 163 GLU A CA 1
ATOM 1296 C C . GLU A 1 163 ? -12.177 -6.254 16.296 1.00 89.88 163 GLU A C 1
ATOM 1298 O O . GLU A 1 163 ? -13.391 -6.458 16.206 1.00 89.88 163 GLU A O 1
ATOM 1303 N N . GLY A 1 164 ? -11.379 -6.253 15.234 1.00 88.81 164 GLY A N 1
ATOM 1304 C CA . GLY A 1 164 ? -11.854 -6.528 13.888 1.00 88.81 164 GLY A CA 1
ATOM 1305 C C . GLY A 1 164 ? -10.824 -7.247 13.034 1.00 88.81 164 GLY A C 1
ATOM 1306 O O . GLY A 1 164 ? -9.617 -7.170 13.257 1.00 88.81 164 GLY A O 1
ATOM 1307 N N . ARG A 1 165 ? -11.319 -7.946 12.018 1.00 90.81 165 ARG A N 1
ATOM 1308 C CA . ARG A 1 165 ? -10.505 -8.555 10.963 1.00 90.81 165 ARG A CA 1
ATOM 1309 C C . ARG A 1 165 ? -10.713 -7.808 9.657 1.00 90.81 165 ARG A C 1
ATOM 1311 O O . ARG A 1 165 ? -11.771 -7.221 9.437 1.00 90.81 165 ARG A O 1
ATOM 1318 N N . LEU A 1 166 ? -9.716 -7.851 8.788 1.00 90.31 166 LEU A N 1
ATOM 1319 C CA . LEU A 1 166 ? -9.818 -7.261 7.462 1.00 90.31 166 LEU A CA 1
ATOM 1320 C C . LEU A 1 166 ? -10.387 -8.271 6.471 1.00 90.31 166 LEU A C 1
ATOM 1322 O O . LEU A 1 166 ? -10.034 -9.449 6.494 1.00 90.31 166 LEU A O 1
ATOM 1326 N N . GLU A 1 167 ? -11.267 -7.797 5.598 1.00 90.56 167 GLU A N 1
ATOM 1327 C CA . GLU A 1 167 ? -11.793 -8.551 4.467 1.00 90.56 167 GLU A CA 1
ATOM 1328 C C . GLU A 1 167 ? -11.702 -7.731 3.185 1.00 90.56 167 GLU A C 1
ATOM 1330 O O . GLU A 1 167 ? -11.922 -6.520 3.190 1.00 90.56 167 GLU A O 1
ATOM 1335 N N . VAL A 1 168 ? -11.453 -8.412 2.069 1.00 91.50 168 VAL A N 1
ATOM 1336 C CA . VAL A 1 168 ? -11.592 -7.828 0.733 1.00 91.50 168 VAL A CA 1
ATOM 1337 C C . VAL A 1 168 ? -13.084 -7.765 0.396 1.00 91.50 168 VAL A C 1
ATOM 1339 O O . VAL A 1 168 ? -13.761 -8.791 0.355 1.00 91.50 168 VAL A O 1
ATOM 1342 N N . ALA A 1 169 ? -13.609 -6.555 0.206 1.00 88.62 169 ALA A N 1
ATOM 1343 C CA . ALA A 1 169 ? -15.025 -6.288 -0.065 1.00 88.62 169 ALA A CA 1
ATOM 1344 C C . ALA A 1 169 ? -15.300 -5.891 -1.528 1.00 88.62 169 ALA A C 1
ATOM 1346 O O . ALA A 1 169 ? -16.459 -5.814 -1.935 1.00 88.62 169 ALA A O 1
ATOM 1347 N N . GLY A 1 170 ? -14.251 -5.653 -2.313 1.00 87.75 170 GLY A N 1
ATOM 1348 C CA . GLY A 1 170 ? -14.296 -5.304 -3.732 1.00 87.75 170 GLY A CA 1
ATOM 1349 C C . GLY A 1 170 ? -12.893 -5.363 -4.347 1.00 87.75 170 GLY A C 1
ATOM 1350 O O . GLY A 1 170 ? -11.956 -5.724 -3.635 1.00 87.75 170 GLY A O 1
ATOM 1351 N N . PRO A 1 171 ? -12.719 -4.990 -5.630 1.00 86.75 171 PRO A N 1
ATOM 1352 C CA . PRO A 1 171 ? -11.423 -5.057 -6.308 1.00 86.75 171 PRO A CA 1
ATOM 1353 C C . PRO A 1 171 ? -10.333 -4.274 -5.567 1.00 86.75 171 PRO A C 1
ATOM 1355 O O . PRO A 1 171 ? -9.296 -4.830 -5.246 1.00 86.75 171 PRO A O 1
ATOM 1358 N N . THR A 1 172 ? -10.594 -3.024 -5.189 1.00 86.50 172 THR A N 1
ATOM 1359 C CA . THR A 1 172 ? -9.651 -2.153 -4.457 1.00 86.50 172 THR A CA 1
ATOM 1360 C C . THR A 1 172 ? -10.121 -1.832 -3.042 1.00 86.50 172 THR A C 1
ATOM 1362 O O . THR A 1 172 ? -9.570 -0.958 -2.374 1.00 86.50 172 THR A O 1
ATOM 1365 N N . THR A 1 173 ? -11.153 -2.528 -2.568 1.00 89.38 173 THR A N 1
ATOM 1366 C CA . THR A 1 173 ? -11.888 -2.144 -1.367 1.00 89.38 173 THR A CA 1
ATOM 1367 C C . THR A 1 173 ? -11.641 -3.125 -0.230 1.00 89.38 173 THR A C 1
ATOM 1369 O O . THR A 1 173 ? -11.970 -4.309 -0.327 1.00 89.38 173 THR A O 1
ATOM 1372 N N . VAL A 1 174 ? -11.133 -2.613 0.887 1.00 89.31 174 VAL A N 1
ATOM 1373 C CA . VAL A 1 174 ? -10.960 -3.359 2.137 1.00 89.31 174 VAL A CA 1
ATOM 1374 C C . VAL A 1 174 ? -12.016 -2.917 3.136 1.00 89.31 174 VAL A C 1
ATOM 1376 O O . VAL A 1 174 ? -12.239 -1.724 3.327 1.00 89.31 174 VAL A O 1
ATOM 1379 N N . ARG A 1 175 ? -12.637 -3.872 3.823 1.00 87.94 175 ARG A N 1
ATOM 1380 C CA . ARG A 1 175 ? -13.579 -3.615 4.911 1.00 87.94 175 ARG A CA 1
ATOM 1381 C C . ARG A 1 175 ? -13.056 -4.184 6.221 1.00 87.94 175 ARG A C 1
ATOM 1383 O O . ARG A 1 175 ? -12.598 -5.324 6.273 1.00 87.94 175 ARG A O 1
ATOM 1390 N N . VAL A 1 176 ? -13.194 -3.413 7.295 1.00 86.94 176 VAL A N 1
ATOM 1391 C CA . VAL A 1 176 ? -13.003 -3.920 8.657 1.00 86.94 176 VAL A CA 1
ATOM 1392 C C . VAL A 1 176 ? -14.300 -4.584 9.105 1.00 86.94 176 VAL A C 1
ATOM 1394 O O . VAL A 1 176 ? -15.343 -3.938 9.170 1.00 86.94 176 VAL A O 1
ATOM 1397 N N . VAL A 1 177 ? -14.242 -5.874 9.420 1.00 86.25 177 VAL A N 1
ATOM 1398 C CA . VAL A 1 177 ? -15.361 -6.618 9.999 1.00 86.25 177 VAL A CA 1
ATOM 1399 C C . VAL A 1 177 ? -15.117 -6.770 11.493 1.00 86.25 177 VAL A C 1
ATOM 1401 O O . VAL A 1 177 ? -14.192 -7.495 11.875 1.00 86.25 177 VAL A O 1
ATOM 1404 N N . PRO A 1 178 ? -15.921 -6.118 12.349 1.00 85.44 178 PRO A N 1
ATOM 1405 C CA . PRO A 1 178 ? -15.791 -6.300 13.782 1.00 85.44 178 PRO A CA 1
ATOM 1406 C C . PRO A 1 178 ? -16.019 -7.760 14.180 1.00 85.44 178 PRO A C 1
ATOM 1408 O O . PRO A 1 178 ? -16.924 -8.428 13.681 1.00 85.44 178 PRO A O 1
ATOM 1411 N N . THR A 1 179 ? -15.177 -8.256 15.077 1.00 85.44 179 THR A N 1
ATOM 1412 C CA . THR A 1 179 ? -15.256 -9.592 15.678 1.00 85.44 179 THR A CA 1
ATOM 1413 C C . THR A 1 179 ? -15.555 -9.525 17.168 1.00 85.44 179 THR A C 1
ATOM 1415 O O . THR A 1 179 ? -16.063 -10.493 17.731 1.00 85.44 179 THR A O 1
ATOM 1418 N N . GLY A 1 180 ? -15.286 -8.386 17.808 1.00 84.75 180 GLY A N 1
ATOM 1419 C CA . GLY A 1 180 ? -15.567 -8.166 19.217 1.00 84.75 180 GLY A CA 1
ATOM 1420 C C . GLY A 1 180 ? -15.671 -6.685 19.548 1.00 84.75 180 GLY A C 1
ATOM 1421 O O . GLY A 1 180 ? -15.020 -5.848 18.930 1.00 84.75 180 GLY A O 1
ATOM 1422 N N . LEU A 1 181 ? -16.494 -6.371 20.543 1.00 85.62 181 LEU A N 1
ATOM 1423 C CA . LEU A 1 181 ? -16.642 -5.024 21.073 1.00 85.62 181 LEU A CA 1
ATOM 1424 C C . LEU A 1 181 ? -16.563 -5.073 22.599 1.00 85.62 181 LEU A C 1
ATOM 1426 O O . LEU A 1 181 ? -17.215 -5.894 23.251 1.00 85.62 181 LEU A O 1
ATOM 1430 N N . MET A 1 182 ? -15.778 -4.162 23.148 1.00 86.56 182 MET A N 1
ATOM 1431 C CA . MET A 1 182 ? -15.578 -3.932 24.564 1.00 86.56 182 MET A CA 1
ATOM 1432 C C . MET A 1 182 ? -16.012 -2.510 24.909 1.00 86.56 182 MET A C 1
ATOM 1434 O O . MET A 1 182 ? -15.751 -1.569 24.161 1.00 86.56 182 MET A O 1
ATOM 1438 N N . VAL A 1 183 ? -16.681 -2.375 26.046 1.00 86.31 183 VAL A N 1
ATOM 1439 C CA . VAL A 1 183 ? -17.131 -1.113 26.631 1.00 86.31 183 VAL A CA 1
ATOM 1440 C C . VAL A 1 183 ? -16.729 -1.147 28.099 1.00 86.31 183 VAL A C 1
ATOM 1442 O O . VAL A 1 183 ? -17.084 -2.101 28.792 1.00 86.31 183 VAL A O 1
ATOM 1445 N N . GLU A 1 184 ? -15.975 -0.155 28.573 1.00 85.69 184 GLU A N 1
ATOM 1446 C CA . GLU A 1 184 ? -15.495 -0.090 29.966 1.00 85.69 184 GLU A CA 1
ATOM 1447 C C . GLU A 1 184 ? -14.752 -1.372 30.401 1.00 85.69 184 GLU A C 1
ATOM 1449 O O . GLU A 1 184 ? -14.971 -1.913 31.486 1.00 85.69 184 GLU A O 1
ATOM 1454 N N . ASN A 1 185 ? -13.903 -1.912 29.519 1.00 80.31 185 ASN A N 1
ATOM 1455 C CA . ASN A 1 185 ? -13.165 -3.171 29.714 1.00 80.31 185 ASN A CA 1
ATOM 1456 C C . ASN A 1 185 ? -14.045 -4.426 29.923 1.00 80.31 185 ASN A C 1
ATOM 1458 O O . ASN A 1 185 ? -13.548 -5.482 30.318 1.00 80.31 185 ASN A O 1
ATOM 1462 N N . ALA A 1 186 ? -15.343 -4.344 29.620 1.00 83.12 186 ALA A N 1
ATOM 1463 C CA . ALA A 1 186 ? -16.275 -5.464 29.623 1.00 83.12 186 ALA A CA 1
ATOM 1464 C C . ALA A 1 186 ? -16.793 -5.749 28.208 1.00 83.12 186 ALA A C 1
ATOM 1466 O O . ALA A 1 186 ? -16.867 -4.859 27.363 1.00 83.12 186 ALA A O 1
ATOM 1467 N N . ALA A 1 187 ? -17.180 -6.997 27.937 1.00 82.75 187 ALA A N 1
ATOM 1468 C CA . ALA A 1 187 ? -17.824 -7.337 26.672 1.00 82.75 187 ALA A CA 1
ATOM 1469 C C . ALA A 1 187 ? -19.125 -6.537 26.512 1.00 82.75 187 ALA A C 1
ATOM 1471 O O . ALA A 1 187 ? -19.958 -6.495 27.422 1.00 82.75 187 ALA A O 1
ATOM 1472 N N . ALA A 1 188 ? -19.298 -5.910 25.350 1.00 82.56 188 ALA A N 1
ATOM 1473 C CA . ALA A 1 188 ? -20.471 -5.099 25.089 1.00 82.56 188 ALA A CA 1
ATOM 1474 C C . ALA A 1 188 ? -21.750 -5.962 25.063 1.00 82.56 188 ALA A C 1
ATOM 1476 O O . ALA A 1 188 ? -21.763 -7.035 24.452 1.00 82.56 188 ALA A O 1
ATOM 1477 N N . PRO A 1 189 ? -22.854 -5.496 25.675 1.00 79.69 189 PRO A N 1
ATOM 1478 C CA . PRO A 1 189 ? -24.166 -6.110 25.519 1.00 79.69 189 PRO A CA 1
ATOM 1479 C C . PRO A 1 189 ? -24.557 -6.263 24.036 1.00 79.69 189 PRO A C 1
ATOM 1481 O O . PRO A 1 189 ? -24.331 -5.329 23.262 1.00 79.69 189 PRO A O 1
ATOM 1484 N N . PRO A 1 190 ? -25.227 -7.362 23.631 1.00 79.00 190 PRO A N 1
ATOM 1485 C CA . PRO A 1 190 ? -25.598 -7.606 22.230 1.00 79.00 190 PRO A CA 1
ATOM 1486 C C . PRO A 1 190 ? -26.359 -6.449 21.562 1.00 79.00 190 PRO A C 1
ATOM 1488 O O . PRO A 1 190 ? -26.113 -6.132 20.404 1.00 79.00 190 PRO A O 1
ATOM 1491 N N . ALA A 1 191 ? -27.223 -5.757 22.311 1.00 76.88 191 ALA A N 1
ATOM 1492 C CA . ALA A 1 191 ? -27.973 -4.607 21.806 1.00 76.88 191 ALA A CA 1
ATOM 1493 C C . ALA A 1 191 ? -27.070 -3.429 21.379 1.00 76.88 191 ALA A C 1
ATOM 1495 O O . ALA A 1 191 ? -27.363 -2.753 20.397 1.00 76.88 191 ALA A O 1
ATOM 1496 N N . LEU A 1 192 ? -25.958 -3.190 22.088 1.00 72.62 192 LEU A N 1
ATOM 1497 C CA . LEU A 1 192 ? -24.990 -2.147 21.724 1.00 72.62 192 LEU A CA 1
ATOM 1498 C C . LEU A 1 192 ? -24.137 -2.568 20.528 1.00 72.62 192 LEU A C 1
ATOM 1500 O O . LEU A 1 192 ? -23.816 -1.740 19.680 1.00 72.62 192 LEU A O 1
ATOM 1504 N N . VAL A 1 193 ? -23.819 -3.859 20.440 1.00 72.69 193 VAL A N 1
ATOM 1505 C CA . VAL A 1 193 ? -23.088 -4.444 19.315 1.00 72.69 193 VAL A CA 1
ATOM 1506 C C . VAL A 1 193 ? -23.856 -4.238 18.002 1.00 72.69 193 VAL A C 1
ATOM 1508 O O . VAL A 1 193 ? -23.281 -3.742 17.037 1.00 72.69 193 VAL A O 1
ATOM 1511 N N . GLU A 1 194 ? -25.159 -4.537 17.969 1.00 72.31 194 GLU A N 1
ATOM 1512 C CA . GLU A 1 194 ? -26.008 -4.340 16.779 1.00 72.31 194 GLU A CA 1
ATOM 1513 C C . GLU A 1 194 ? -26.090 -2.875 16.336 1.00 72.31 194 GLU A C 1
ATOM 1515 O O . GLU A 1 194 ? -25.995 -2.584 15.143 1.00 72.31 194 GLU A O 1
ATOM 1520 N N . MET A 1 195 ? -26.223 -1.946 17.288 1.00 68.38 195 MET A N 1
ATOM 1521 C CA . MET A 1 195 ? -26.218 -0.514 16.984 1.00 68.38 195 MET A CA 1
ATOM 1522 C C . MET A 1 195 ? -24.878 -0.083 16.386 1.00 68.38 195 MET A C 1
ATOM 1524 O O . MET A 1 195 ? -24.846 0.603 15.370 1.00 68.38 195 MET A O 1
ATOM 1528 N N . LEU A 1 196 ? -23.766 -0.504 16.988 1.00 66.94 196 LEU A N 1
ATOM 1529 C CA . LEU A 1 196 ? -22.429 -0.072 16.592 1.00 66.94 196 LEU A CA 1
ATOM 1530 C C . LEU A 1 196 ? -21.959 -0.697 15.273 1.00 66.94 196 LEU A C 1
ATOM 1532 O O . LEU A 1 196 ? -21.251 -0.029 14.524 1.00 66.94 196 LEU A O 1
ATOM 1536 N N . TYR A 1 197 ? -22.425 -1.897 14.910 1.00 67.62 197 TYR A N 1
ATOM 1537 C CA . TYR A 1 197 ? -22.209 -2.456 13.568 1.00 67.62 197 TYR A CA 1
ATOM 1538 C C . TYR A 1 197 ? -22.751 -1.555 12.447 1.00 67.62 197 TYR A C 1
ATOM 1540 O O . TYR A 1 197 ? -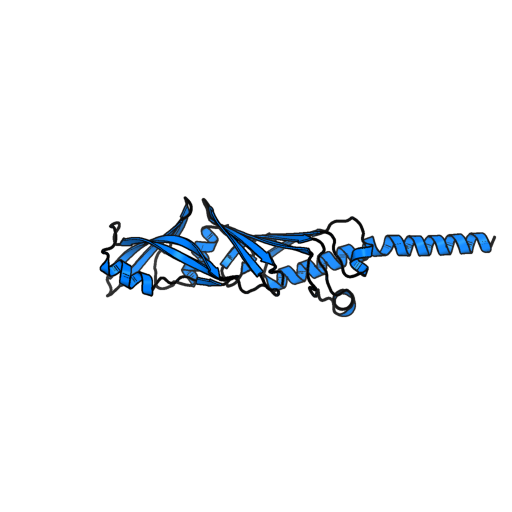22.167 -1.521 11.367 1.00 67.62 197 TYR A O 1
ATOM 1548 N N . GLN A 1 198 ? -23.832 -0.803 12.687 1.00 65.06 198 GLN A N 1
ATOM 1549 C CA . GLN A 1 198 ? -24.356 0.150 11.701 1.00 65.06 198 GLN A CA 1
ATOM 1550 C C . GLN A 1 198 ? -23.481 1.405 11.568 1.00 65.06 198 GLN A C 1
ATOM 1552 O O . GLN A 1 198 ? -23.483 2.036 10.513 1.00 65.06 198 GLN A O 1
ATOM 1557 N N . PHE A 1 199 ? -22.722 1.757 12.612 1.00 61.16 199 PHE A N 1
ATOM 1558 C CA . PHE A 1 199 ? -21.833 2.923 12.622 1.00 61.16 199 PHE A CA 1
ATOM 1559 C C . PHE A 1 199 ? -20.402 2.597 12.171 1.00 61.16 199 PHE A C 1
ATOM 1561 O O . PHE A 1 199 ? -19.751 3.442 11.562 1.00 61.16 199 PHE A O 1
ATOM 1568 N N . PHE A 1 200 ? -19.909 1.382 12.426 1.00 63.78 200 PHE A N 1
ATOM 1569 C CA . PHE A 1 200 ? -18.524 0.975 12.159 1.00 63.78 200 PHE A CA 1
ATOM 1570 C C . PHE A 1 200 ? -18.336 0.268 10.811 1.00 63.78 200 PHE A C 1
ATOM 1572 O O . PHE A 1 200 ? -17.649 -0.750 10.722 1.00 63.78 200 PHE A O 1
ATOM 1579 N N . ASN A 1 201 ? -18.914 0.808 9.737 1.00 65.56 201 ASN A N 1
ATOM 1580 C CA . ASN A 1 201 ? -18.627 0.316 8.389 1.00 65.56 201 ASN A CA 1
ATOM 1581 C C . ASN A 1 201 ? -17.364 0.991 7.833 1.00 65.56 201 ASN A C 1
ATOM 1583 O O . ASN A 1 201 ? -17.430 1.853 6.955 1.00 65.56 201 ASN A O 1
ATOM 1587 N N . PHE A 1 202 ? -16.204 0.632 8.386 1.00 73.75 202 PHE A N 1
ATOM 1588 C CA . PHE A 1 202 ? -14.928 1.153 7.907 1.00 73.75 202 PHE A CA 1
ATOM 1589 C C . PHE A 1 202 ? -14.552 0.469 6.606 1.00 73.75 202 PHE A C 1
ATOM 1591 O O . PHE A 1 202 ? -14.221 -0.719 6.576 1.00 73.75 202 PHE A O 1
ATOM 1598 N N . THR A 1 203 ? -14.611 1.253 5.541 1.00 80.12 203 THR A N 1
ATOM 1599 C CA . THR A 1 203 ? -14.215 0.838 4.206 1.00 80.12 203 THR A CA 1
ATOM 1600 C C . THR A 1 203 ? -13.050 1.710 3.769 1.00 80.12 203 THR A C 1
ATOM 1602 O O . THR A 1 203 ? -13.133 2.934 3.848 1.00 80.12 203 THR A O 1
ATOM 1605 N N . ILE A 1 204 ? -11.963 1.077 3.347 1.00 80.69 204 ILE A N 1
ATOM 1606 C CA . ILE A 1 204 ? -10.787 1.736 2.791 1.00 80.69 204 ILE A CA 1
ATOM 1607 C C . ILE A 1 204 ? -10.782 1.417 1.304 1.00 80.69 204 ILE A C 1
ATOM 1609 O O . ILE A 1 204 ? -10.730 0.246 0.924 1.00 80.69 204 ILE A O 1
ATOM 1613 N N . ASP A 1 205 ? -10.857 2.458 0.481 1.00 82.31 205 ASP A N 1
ATOM 1614 C CA . ASP A 1 205 ? -10.752 2.329 -0.966 1.00 82.31 205 ASP A CA 1
ATOM 1615 C C . ASP A 1 205 ? -9.354 2.737 -1.440 1.00 82.31 205 ASP A C 1
ATOM 1617 O O . ASP A 1 205 ? -8.880 3.852 -1.183 1.00 82.31 205 ASP A O 1
ATOM 1621 N N . LEU A 1 206 ? -8.692 1.802 -2.115 1.00 77.19 206 LEU A N 1
ATOM 1622 C CA . LEU A 1 206 ? -7.354 1.940 -2.679 1.00 77.19 206 LEU A CA 1
ATOM 1623 C C . LEU A 1 206 ? -7.408 2.259 -4.188 1.00 77.19 206 LEU A C 1
ATOM 1625 O O . LEU A 1 206 ? -6.479 1.923 -4.911 1.00 77.19 206 LEU A O 1
ATOM 1629 N N . ASP A 1 207 ? -8.484 2.902 -4.654 1.00 72.69 207 ASP A N 1
ATOM 1630 C CA . ASP A 1 207 ? -8.802 3.257 -6.055 1.00 72.69 207 ASP A CA 1
ATOM 1631 C C . ASP A 1 207 ? -7.747 4.096 -6.815 1.00 72.69 207 ASP A C 1
ATOM 1633 O O . ASP A 1 207 ? -7.838 4.230 -8.028 1.00 72.69 207 ASP A O 1
ATOM 1637 N N . GLN A 1 208 ? -6.675 4.579 -6.186 1.00 69.19 208 GLN A N 1
ATOM 1638 C CA . GLN A 1 208 ? -5.746 5.542 -6.807 1.00 69.19 208 GLN A CA 1
ATOM 1639 C C . GLN A 1 208 ? -4.804 4.977 -7.886 1.00 69.19 208 GLN A C 1
ATOM 1641 O O . GLN A 1 208 ? -3.783 5.587 -8.202 1.00 69.19 208 GLN A O 1
ATOM 1646 N N . PHE A 1 209 ? -5.098 3.805 -8.443 1.00 69.69 209 PHE A N 1
ATOM 1647 C CA . PHE A 1 209 ? -4.282 3.228 -9.501 1.00 69.69 209 PHE A CA 1
ATOM 1648 C C . PHE A 1 209 ? -4.785 3.686 -10.877 1.00 69.69 209 PHE A C 1
ATOM 1650 O O . PHE A 1 209 ? -5.972 3.572 -11.175 1.00 69.69 209 PHE A O 1
ATOM 1657 N N . PRO A 1 210 ? -3.894 4.133 -11.779 1.00 65.31 210 PRO A N 1
ATOM 1658 C CA . PRO A 1 210 ? -4.269 4.569 -13.127 1.00 65.31 210 PRO A CA 1
ATOM 1659 C C . PRO A 1 210 ? -4.628 3.400 -14.072 1.00 65.31 210 PRO A C 1
ATOM 1661 O O . PRO A 1 210 ? -4.775 3.593 -15.278 1.00 65.31 210 PRO A O 1
ATOM 1664 N N . PHE A 1 211 ? -4.736 2.181 -13.544 1.00 75.44 211 PHE A N 1
ATOM 1665 C CA . PHE A 1 211 ? -5.049 0.938 -14.246 1.00 75.44 211 PHE A CA 1
ATOM 1666 C C . PHE A 1 211 ? -5.879 0.020 -13.329 1.00 75.44 211 PHE A C 1
ATOM 1668 O O . PHE A 1 211 ? -5.812 0.166 -12.107 1.00 75.44 211 PHE A O 1
ATOM 1675 N N . PRO A 1 212 ? -6.675 -0.913 -13.888 1.00 82.31 212 PRO A N 1
ATOM 1676 C CA . PRO A 1 212 ? -7.547 -1.777 -13.101 1.00 82.31 212 PRO A CA 1
ATOM 1677 C C . PRO A 1 212 ? -6.732 -2.752 -12.249 1.00 82.31 212 PRO A C 1
ATOM 1679 O O . PRO A 1 212 ? -6.001 -3.601 -12.760 1.00 82.31 212 PRO A O 1
ATOM 1682 N N . MET A 1 213 ? -6.890 -2.632 -10.936 1.00 86.50 213 MET A N 1
ATOM 1683 C CA . MET A 1 213 ? -6.179 -3.422 -9.940 1.00 86.50 213 MET A CA 1
ATOM 1684 C C . MET A 1 213 ? -7.161 -4.185 -9.051 1.00 86.50 213 MET A C 1
ATOM 1686 O O . MET A 1 213 ? -8.247 -3.689 -8.752 1.00 86.50 213 MET A O 1
ATOM 1690 N N . GLU A 1 214 ? -6.761 -5.369 -8.595 1.00 92.56 214 GLU A N 1
ATOM 1691 C CA . GLU A 1 214 ? -7.492 -6.153 -7.602 1.00 92.56 214 GLU A CA 1
ATOM 1692 C C . GLU A 1 214 ? -6.603 -6.598 -6.440 1.00 92.56 214 GLU A C 1
ATOM 1694 O O . GLU A 1 214 ? -5.454 -7.005 -6.619 1.00 92.56 214 GLU A O 1
ATOM 1699 N N . ILE A 1 215 ? -7.135 -6.525 -5.223 1.00 92.62 215 ILE A N 1
ATOM 1700 C CA . ILE A 1 215 ? -6.483 -7.013 -4.014 1.00 92.62 215 ILE A CA 1
ATOM 1701 C C . ILE A 1 215 ? -6.518 -8.537 -4.047 1.00 92.62 215 ILE A C 1
ATOM 1703 O O . ILE A 1 215 ? -7.579 -9.155 -3.976 1.00 92.62 215 ILE A O 1
ATOM 1707 N N . THR A 1 216 ? -5.340 -9.145 -4.101 1.00 93.38 216 THR A N 1
ATOM 1708 C CA . THR A 1 216 ? -5.179 -10.602 -4.110 1.00 93.38 216 THR A CA 1
ATOM 1709 C C . THR A 1 216 ? -4.896 -11.156 -2.722 1.00 93.38 216 THR A C 1
ATOM 1711 O O . THR A 1 216 ? -5.242 -12.300 -2.430 1.00 93.38 216 THR A O 1
ATOM 1714 N N . SER A 1 217 ? -4.283 -10.353 -1.850 1.00 92.75 217 SER A N 1
ATOM 1715 C CA . SER A 1 217 ? -3.997 -10.740 -0.473 1.00 92.75 217 SER A CA 1
ATOM 1716 C C . SER A 1 217 ? -4.021 -9.540 0.462 1.00 92.75 217 SER A C 1
ATOM 1718 O O . SER A 1 217 ? -3.543 -8.456 0.129 1.00 92.75 217 SER A O 1
ATOM 1720 N N . ILE A 1 218 ? -4.528 -9.771 1.668 1.00 93.12 218 ILE A N 1
ATOM 1721 C CA . ILE A 1 218 ? -4.431 -8.851 2.793 1.00 93.12 218 ILE A CA 1
ATOM 1722 C C . ILE A 1 218 ? -4.154 -9.648 4.062 1.00 93.12 218 ILE A C 1
ATOM 1724 O O . ILE A 1 218 ? -4.833 -10.638 4.340 1.00 93.12 218 ILE A O 1
ATOM 1728 N N . ALA A 1 219 ? -3.149 -9.226 4.818 1.00 93.06 219 ALA A N 1
ATOM 1729 C CA . ALA A 1 219 ? -2.753 -9.858 6.065 1.00 93.06 219 ALA A CA 1
ATOM 1730 C C . ALA A 1 219 ? -2.525 -8.796 7.138 1.00 93.06 219 ALA A C 1
ATOM 1732 O O . ALA A 1 219 ? -2.032 -7.705 6.858 1.00 93.06 219 ALA A O 1
ATOM 1733 N N . VAL A 1 220 ? -2.910 -9.123 8.368 1.00 93.44 220 VAL A N 1
ATOM 1734 C CA . VAL A 1 220 ? -2.583 -8.321 9.545 1.00 93.44 220 VAL A CA 1
ATOM 1735 C C . VAL A 1 220 ? -1.500 -9.066 10.302 1.00 93.44 220 VAL A C 1
ATOM 1737 O O . VAL A 1 220 ? -1.746 -10.163 10.804 1.00 93.44 220 VAL A O 1
ATOM 1740 N N . ASP A 1 221 ? -0.337 -8.446 10.397 1.00 90.75 221 ASP A N 1
ATOM 1741 C CA . ASP A 1 221 ? 0.827 -8.998 11.075 1.00 90.75 221 ASP A CA 1
ATOM 1742 C C . ASP A 1 221 ? 1.176 -8.130 12.279 1.00 90.75 221 ASP A C 1
ATOM 1744 O O . ASP A 1 221 ? 0.678 -7.012 12.432 1.00 90.75 221 ASP A O 1
ATOM 1748 N N . ASP A 1 222 ? 2.067 -8.632 13.131 1.00 89.94 222 ASP A N 1
ATOM 1749 C CA . ASP A 1 222 ? 2.546 -7.862 14.271 1.00 89.94 222 ASP A CA 1
ATOM 1750 C C . ASP A 1 222 ? 3.220 -6.568 13.772 1.00 89.94 222 ASP A C 1
ATOM 1752 O O . ASP A 1 222 ? 4.218 -6.585 13.036 1.00 89.94 222 ASP A O 1
ATOM 1756 N N . GLY A 1 223 ? 2.637 -5.428 14.148 1.00 91.69 223 GLY A N 1
ATOM 1757 C CA . GLY A 1 223 ? 3.126 -4.104 13.775 1.00 91.69 223 GLY A CA 1
ATOM 1758 C C . GLY A 1 223 ? 2.540 -3.513 12.488 1.00 91.69 223 GLY A C 1
ATOM 1759 O O . GLY A 1 223 ? 2.991 -2.435 12.082 1.00 91.69 223 GLY A O 1
ATOM 1760 N N . GLY A 1 224 ? 1.561 -4.150 11.828 1.00 94.00 224 GLY A N 1
ATOM 1761 C CA . GLY A 1 224 ? 0.888 -3.519 10.690 1.00 94.00 224 GLY A CA 1
ATOM 1762 C C . GLY A 1 224 ? 0.015 -4.405 9.800 1.00 94.00 224 GLY A C 1
ATOM 1763 O O . GLY A 1 224 ? -0.450 -5.475 10.178 1.00 94.00 224 GLY A O 1
ATOM 1764 N N . ILE A 1 225 ? -0.216 -3.922 8.581 1.00 94.62 225 ILE A N 1
ATOM 1765 C CA . ILE A 1 225 ? -0.971 -4.610 7.530 1.00 94.62 225 ILE A CA 1
ATOM 1766 C C . ILE A 1 225 ? -0.071 -4.764 6.308 1.00 94.62 225 ILE A C 1
ATOM 1768 O O . ILE A 1 225 ? 0.585 -3.805 5.890 1.00 94.62 225 ILE A O 1
ATOM 1772 N N . GLU A 1 226 ? -0.095 -5.950 5.711 1.00 94.31 226 GLU A N 1
ATOM 1773 C CA . GLU A 1 226 ? 0.483 -6.221 4.401 1.00 94.31 226 GLU A CA 1
ATOM 1774 C C . GLU A 1 226 ? -0.620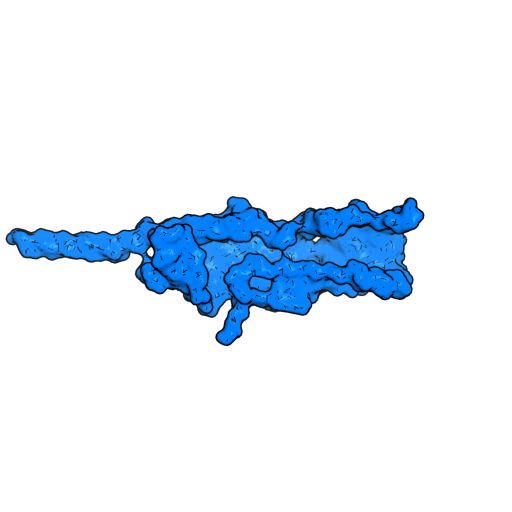 -6.416 3.363 1.00 94.31 226 GLU A C 1
ATOM 1776 O O . GLU A 1 226 ? -1.613 -7.112 3.584 1.00 94.31 226 GLU A O 1
ATOM 1781 N N . LEU A 1 227 ? -0.442 -5.772 2.216 1.00 92.81 227 LEU A N 1
ATOM 1782 C CA . LEU A 1 227 ? -1.387 -5.752 1.109 1.00 92.81 227 LEU A CA 1
ATOM 1783 C C . LEU A 1 227 ? -0.664 -6.201 -0.153 1.00 92.81 227 LEU A C 1
ATOM 1785 O O . LEU A 1 227 ? 0.454 -5.756 -0.416 1.00 92.81 227 LEU A O 1
ATOM 1789 N N . VAL A 1 228 ? -1.313 -7.042 -0.952 1.00 94.06 228 VAL A N 1
ATOM 1790 C CA . VAL A 1 228 ? -0.858 -7.401 -2.296 1.00 94.06 228 VAL A CA 1
ATOM 1791 C C . VAL A 1 228 ? -1.996 -7.166 -3.271 1.00 94.06 228 VAL A C 1
ATOM 1793 O O . VAL A 1 228 ? -3.116 -7.635 -3.066 1.00 94.06 228 VAL A O 1
ATOM 1796 N N . ILE A 1 229 ? -1.692 -6.425 -4.328 1.00 91.75 229 ILE A N 1
ATOM 1797 C CA . ILE A 1 229 ? -2.634 -6.003 -5.356 1.00 91.75 229 ILE A CA 1
ATOM 1798 C C . ILE A 1 229 ? -2.028 -6.347 -6.717 1.00 91.75 229 ILE A C 1
ATOM 1800 O O . ILE A 1 229 ? -0.825 -6.169 -6.917 1.00 91.75 229 ILE A O 1
ATOM 1804 N N . GLN A 1 230 ? -2.824 -6.856 -7.650 1.00 92.69 230 GLN A N 1
ATOM 1805 C CA . GLN A 1 230 ? -2.381 -7.246 -8.990 1.00 92.69 230 GLN A CA 1
ATOM 1806 C C . GLN A 1 230 ? -3.260 -6.622 -10.070 1.00 92.69 230 GLN A C 1
ATOM 1808 O O . GLN A 1 230 ? -4.418 -6.298 -9.827 1.00 92.69 230 GLN A O 1
ATOM 1813 N N . GLU A 1 231 ? -2.699 -6.449 -11.265 1.00 89.94 231 GLU A N 1
ATOM 1814 C CA . GLU A 1 231 ? -3.453 -5.974 -12.427 1.00 89.94 231 GLU A CA 1
ATOM 1815 C C . GLU A 1 231 ? -4.470 -7.027 -12.880 1.00 89.94 231 GLU A C 1
ATOM 1817 O O . GLU A 1 231 ? -4.113 -8.184 -13.131 1.00 89.94 231 GLU A O 1
ATOM 1822 N N . VAL A 1 232 ? -5.729 -6.608 -13.028 1.00 86.81 232 VAL A N 1
ATOM 1823 C CA . VAL A 1 232 ? -6.801 -7.455 -13.561 1.00 86.81 232 VAL A CA 1
ATOM 1824 C C . VAL A 1 232 ? -6.570 -7.654 -15.056 1.00 86.81 232 VAL A C 1
ATOM 1826 O O . VAL A 1 232 ? -6.408 -6.688 -15.802 1.00 86.81 232 VAL A O 1
ATOM 1829 N N . ARG A 1 233 ? -6.579 -8.909 -15.515 1.00 78.69 233 ARG A N 1
ATOM 1830 C CA . ARG A 1 233 ? -6.497 -9.232 -16.946 1.00 78.69 233 ARG A CA 1
ATOM 1831 C C . ARG A 1 233 ? -7.861 -9.623 -17.475 1.00 78.69 233 ARG A C 1
ATOM 1833 O O . ARG A 1 233 ? -8.453 -10.576 -16.973 1.00 78.69 233 ARG A O 1
ATOM 1840 N N . GLU A 1 234 ? -8.315 -8.901 -18.493 1.00 58.38 234 GLU A N 1
ATOM 1841 C CA . GLU A 1 234 ? -9.455 -9.298 -19.329 1.00 58.38 234 GLU A CA 1
ATOM 1842 C C . GLU A 1 234 ? -9.080 -10.395 -20.336 1.00 58.38 234 GLU A C 1
ATOM 1844 O O . GLU A 1 234 ? -7.938 -10.373 -20.861 1.00 58.38 234 GLU A O 1
#

Secondary structure (DSSP, 8-state):
-HHHHHHHHHHHHHHHHHHHHHHHHHHHHHHHHHHHHHHHHT-SEEEEEE--S-THHHHTTEEEEEEEEEEEEEETTEEEEEEEEEEEEEEE-HHIIIII----EEE-SEEEEEEEEEHHHHHHHHHHH-TTEEEEEEEEETTEEEEEEEEEETTEEEEEEEEEEEEE-SSSEEEEEEEEEEETTEEPPHHHHHHHHHH---EEE----SS-EEEEEEEEETTEEEEEEEEPP-

Radius of gyration: 25.07 Å; chains: 1; bounding box: 71×27×79 Å

Foldseek 3Di:
DVVVVVVVVVVVVVVCVVCVLLVPVVVLVQVLVQVVCCVLFVFDDKDKDFDSPDSVVVVVQWGQKIKIKTAQTAFPNQTWGIKIKIFGGWGWDNCCCPPVVHTGGDDGPWIKMKTWGFQVSVQSSCCVVVVQWAPWGWFFADQWIKIWTWHQDPNDTKTKIWIWHWDFPDFQKIWTHTPFIDIPNHGDDPVVVVVVNVVRGDMDGRPSDPARKGWPDWTGHGGTIMTMIIGDDD